Protein AF-0000000067996571 (afdb_homodimer)

Sequence (376 aa):
MAVDQPRIEAAVREILLAIGENPDRDGLLDTPARVARAYDEMFAGLHQSAGDILGTTFDIDHSELVLVKDIPFYSTCEHHLVPFYGHAHIGYIPGGEGRVTGLSKLARLVDVYAKRPQVQERLTTQVIEALEEHLQPTGAIVVIQAEHMCMSMRGVRKPGTKTVTSAVRGALRDPATRAEAMSLINASMAVDQPRIEAAVREILLAIGENPDRDGLLDTPARVARAYDEMFAGLHQSAGDILGTTFDIDHSELVLVKDIPFYSTCEHHLVPFYGHAHIGYIPGGEGRVTGLSKLARLVDVYAKRPQVQERLTTQVIEALEEHLQPTGAIVVIQAEHMCMSMRGVRKPGTKTVTSAVRGALRDPATRAEAMSLINAS

InterPro domains:
  IPR001474 GTP cyclohydrolase I [MF_00223] (4-186)
  IPR001474 GTP cyclohydrolase I [NF006826] (3-186)
  IPR001474 GTP cyclohydrolase I [PTHR11109] (4-186)
  IPR001474 GTP cyclohydrolase I [TIGR00063] (8-186)
  IPR018234 GTP cyclohydrolase I, conserved site [PS00859] (64-80)
  IPR018234 GTP cyclohydrolase I, conserved site [PS00860] (114-124)
  IPR020602 GTP cyclohydrolase I domain [PF01227] (8-185)
  IPR043133 GTP cyclohydrolase I, C-terminal/NADPH-dependent 7-cyano-7-deazaguanine reductase [G3DSA:3.30.1130.10] (56-188)
  IPR043134 GTP cyclohydrolase I, N-terminal domain [G3DSA:1.10.286.10] (2-55)

Foldseek 3Di:
DQQPLVVQLVVVCVVCVVVPHDCVDPVNVCVSNVVSVVLRQLQVLVVDDLCVQLVDWDQDPFQDKDKDWFLKDWAAALVPRFIKITIKMKIFGFDPSRTHDDPVSLSVLLSSLRSRNDDPQVSQVRSVVSCCVRRVTQKMKMKDKIDTVCCCVDDVNDPPDIDIYMDIDHPCVPPVNVVVSVVVRPDD/DQQPLVVQLVVVCVVCVVVPHDCVDDPNVCVSNVVSVVLRQLQVLVVDDLCVQLVDWDQDPFQDKDKDWFLKDWAAALVPRFIKITIKMKIFGFDPRRTHHDPVSLSVLLSSLRSRNDDPQVSQVRSVVSCCVRRVTQKMKMKDKIDTVCCCVDDVNDPPDIDIYMDIDHPCVPPVNVVVSVCVRPDD

Organism: NCBI:txid85336

Secondary structure (DSSP, 8-state):
----HHHHHHHHHHHHHHTT--TTSTTTTTHHHHHHHHHHHHTGGGG--THHHHT--EE----S-EEEEEEEEEEEETTT--EEEEEEEEEEE--TT-EE--HHHHHHHHHHHHSSEE-HHHHHHHHHHHHHHHH--SEEEEEEEEEEHHHHSSTT--TT--EEEEEEEEGGGSHHHHHHHHHHHH--/----HHHHHHHHHHHHHHTT--TTSTTTTTHHHHHHHHHHHHTGGGG--THHHHT--EE----S-EEEEEEEEEEEETTT--EEEEEEEEEEE--TT-EE--HHHHHHHHHHHHSSEE-HHHHHHHHHHHHHHHH--SEEEEEEEEEEHHHHSSTT--TT--EEEEEEEEGGGSHHHHHHHHHHHH--

Radius of gyration: 24.16 Å; Cα contacts (8 Å, |Δi|>4): 777; chains: 2; bounding box: 46×75×50 Å

Nearest PDB structures (foldseek):
  1wm9-assembly1_A  TM=9.657E-01  e=9.504E-25  Thermus thermophilus HB8
  4du6-assembly1_E-2  TM=9.144E-01  e=3.342E-17  Yersinia pestis CO92
  4du6-assembly1_A  TM=9.124E-01  e=2.464E-16  Yersinia pestis CO92
  1a8r-assembly1_A  TM=9.099E-01  e=2.781E-16  Escherichia coli
  1n3t-assembly1_L  TM=9.169E-01  e=1.710E-15  Escherichia coli

Structure (mmCIF, N/CA/C/O backbone):
data_AF-0000000067996571-model_v1
#
loop_
_entity.id
_entity.type
_entity.pdbx_description
1 polymer 'GTP cyclohydrolase 1'
#
loop_
_atom_site.group_PDB
_atom_site.id
_atom_site.type_symbol
_atom_site.label_atom_id
_atom_site.label_alt_id
_atom_site.label_comp_id
_atom_site.label_asym_id
_atom_site.label_entity_id
_atom_site.label_seq_id
_atom_site.pdbx_PDB_ins_code
_atom_site.Cartn_x
_atom_site.Cartn_y
_atom_site.Cartn_z
_atom_site.occupancy
_atom_site.B_iso_or_equiv
_atom_site.auth_seq_id
_atom_site.auth_comp_id
_atom_site.auth_asym_id
_atom_site.auth_atom_id
_atom_site.pdbx_PDB_model_num
ATOM 1 N N . MET A 1 1 ? 18.609 -17.828 -5.609 1 63.12 1 MET A N 1
ATOM 2 C CA . MET A 1 1 ? 19.625 -17.094 -4.863 1 63.12 1 MET A CA 1
ATOM 3 C C . MET A 1 1 ? 18.984 -16.203 -3.797 1 63.12 1 MET A C 1
ATOM 5 O O . MET A 1 1 ? 17.859 -15.711 -3.98 1 63.12 1 MET A O 1
ATOM 9 N N . ALA A 1 2 ? 19.562 -16.141 -2.602 1 80.12 2 ALA A N 1
ATOM 10 C CA . ALA A 1 2 ? 19.109 -15.406 -1.424 1 80.12 2 ALA A CA 1
ATOM 11 C C . ALA A 1 2 ? 19.172 -13.898 -1.655 1 80.12 2 ALA A C 1
ATOM 13 O O . ALA A 1 2 ? 20.047 -13.414 -2.381 1 80.12 2 ALA A O 1
ATOM 14 N N . VAL A 1 3 ? 18.25 -13.164 -1.297 1 93.31 3 VAL A N 1
ATOM 15 C CA . VAL A 1 3 ? 18.219 -11.711 -1.343 1 93.31 3 VAL A CA 1
ATOM 16 C C . VAL A 1 3 ? 19.5 -11.141 -0.741 1 93.31 3 VAL A C 1
ATOM 18 O O . VAL A 1 3 ? 19.969 -11.609 0.3 1 93.31 3 VAL A O 1
ATOM 21 N N . ASP A 1 4 ? 20.203 -10.367 -1.481 1 97.75 4 ASP A N 1
ATOM 22 C CA . ASP A 1 4 ? 21.391 -9.68 -0.995 1 97.75 4 ASP A CA 1
ATOM 23 C C . ASP A 1 4 ? 21.016 -8.531 -0.052 1 97.75 4 ASP A C 1
ATOM 25 O O . ASP A 1 4 ? 20.969 -7.375 -0.464 1 97.75 4 ASP A O 1
ATOM 29 N N . GLN A 1 5 ? 20.875 -8.805 1.196 1 97.56 5 GLN A N 1
ATOM 30 C CA . GLN A 1 5 ? 20.312 -7.859 2.158 1 97.56 5 GLN A CA 1
ATOM 31 C C . GLN A 1 5 ? 21.25 -6.676 2.371 1 97.56 5 GLN A C 1
ATOM 33 O O . GLN A 1 5 ? 20.812 -5.523 2.381 1 97.56 5 GLN A O 1
ATOM 38 N N . PRO A 1 6 ? 22.609 -6.895 2.512 1 98.31 6 PRO A N 1
ATOM 39 C CA . PRO A 1 6 ? 23.5 -5.742 2.656 1 98.31 6 PRO A CA 1
ATOM 40 C C . PRO A 1 6 ? 23.391 -4.766 1.487 1 98.31 6 PRO A C 1
ATOM 42 O O . PRO A 1 6 ? 23.469 -3.549 1.687 1 98.31 6 PRO A O 1
ATOM 45 N N . ARG A 1 7 ? 23.25 -5.328 0.349 1 98.44 7 ARG A N 1
ATOM 46 C CA . ARG A 1 7 ? 23.094 -4.508 -0.849 1 98.44 7 ARG A CA 1
ATOM 47 C C . ARG A 1 7 ? 21.828 -3.68 -0.792 1 98.44 7 ARG A C 1
ATOM 49 O O . ARG A 1 7 ? 21.812 -2.508 -1.171 1 98.44 7 ARG A O 1
ATOM 56 N N . ILE A 1 8 ? 20.719 -4.203 -0.341 1 98.69 8 ILE A N 1
ATOM 57 C CA . ILE A 1 8 ? 19.453 -3.49 -0.17 1 98.69 8 ILE A CA 1
ATOM 58 C C . ILE A 1 8 ? 19.609 -2.404 0.891 1 98.69 8 ILE A C 1
ATOM 60 O O . ILE A 1 8 ? 19.172 -1.271 0.7 1 98.69 8 ILE A O 1
ATOM 64 N N . GLU A 1 9 ? 20.266 -2.771 1.982 1 98.69 9 GLU A N 1
ATOM 65 C CA . GLU A 1 9 ? 20.469 -1.799 3.055 1 98.69 9 GLU A CA 1
ATOM 66 C C . GLU A 1 9 ? 21.188 -0.554 2.545 1 98.69 9 GLU A C 1
ATOM 68 O O . GLU A 1 9 ? 20.766 0.571 2.834 1 98.69 9 GLU A O 1
ATOM 73 N N . ALA A 1 10 ? 22.203 -0.788 1.815 1 98.75 10 ALA A N 1
ATOM 74 C CA . ALA A 1 10 ? 22.969 0.325 1.262 1 98.75 10 ALA A CA 1
ATOM 75 C C . ALA A 1 10 ? 22.109 1.168 0.321 1 98.75 10 ALA A C 1
ATOM 77 O O . ALA A 1 10 ? 22.172 2.398 0.353 1 98.75 10 ALA A O 1
ATOM 78 N N . ALA A 1 11 ? 21.391 0.507 -0.494 1 98.75 11 ALA A N 1
ATOM 79 C CA . ALA A 1 11 ? 20.531 1.204 -1.451 1 98.75 11 ALA A CA 1
ATOM 80 C C . ALA A 1 11 ? 19.469 2.023 -0.735 1 98.75 11 ALA A C 1
ATOM 82 O O . ALA A 1 11 ? 19.172 3.15 -1.136 1 98.75 11 ALA A O 1
ATOM 83 N N . VAL A 1 12 ? 18.891 1.483 0.31 1 98.75 12 VAL A N 1
ATOM 84 C CA . VAL A 1 12 ? 17.859 2.178 1.07 1 98.75 12 VAL A CA 1
ATOM 85 C C . VAL A 1 12 ? 18.438 3.426 1.726 1 98.75 12 VAL A C 1
ATOM 87 O O . VAL A 1 12 ? 17.812 4.484 1.738 1 98.75 12 VAL A O 1
ATOM 90 N N . ARG A 1 13 ? 19.625 3.297 2.248 1 98.69 13 ARG A N 1
ATOM 91 C CA . ARG A 1 13 ? 20.281 4.469 2.826 1 98.69 13 ARG A CA 1
ATOM 92 C C . ARG A 1 13 ? 20.438 5.57 1.785 1 98.69 13 ARG A C 1
ATOM 94 O O . ARG A 1 13 ? 20.203 6.746 2.074 1 98.69 13 ARG A O 1
ATOM 101 N N . GLU A 1 14 ? 20.828 5.191 0.614 1 98.62 14 GLU A N 1
ATOM 102 C CA . GLU A 1 14 ? 20.969 6.156 -0.473 1 98.62 14 GLU A CA 1
ATOM 103 C C . GLU A 1 14 ? 19.641 6.82 -0.799 1 98.62 14 GLU A C 1
ATOM 105 O O . GLU A 1 14 ? 19.594 8.023 -1.061 1 98.62 14 GLU A O 1
ATOM 110 N N . ILE A 1 15 ? 18.594 6.043 -0.785 1 98.62 15 ILE A N 1
ATOM 111 C CA . ILE A 1 15 ? 17.266 6.578 -1.078 1 98.62 15 ILE A CA 1
ATOM 112 C C . ILE A 1 15 ? 16.891 7.605 -0.018 1 98.62 15 ILE A C 1
ATOM 114 O O . ILE A 1 15 ? 16.391 8.688 -0.346 1 98.62 15 ILE A O 1
ATOM 118 N N . LEU A 1 16 ? 17.094 7.223 1.25 1 98.5 16 LEU A N 1
ATOM 119 C CA . LEU A 1 16 ? 16.766 8.141 2.334 1 98.5 16 LEU A CA 1
ATOM 120 C C . LEU A 1 16 ? 17.516 9.453 2.189 1 98.5 16 LEU A C 1
ATOM 122 O O . LEU A 1 16 ? 16.922 10.531 2.338 1 98.5 16 LEU A O 1
ATOM 126 N N . LEU A 1 17 ? 18.75 9.414 1.829 1 98.44 17 LEU A N 1
ATOM 127 C CA . LEU A 1 17 ? 19.547 10.617 1.589 1 98.44 17 LEU A CA 1
ATOM 128 C C . LEU A 1 17 ? 19 11.398 0.397 1 98.44 17 LEU A C 1
ATOM 130 O O . LEU A 1 17 ? 18.859 12.625 0.459 1 98.44 17 LEU A O 1
ATOM 134 N N . ALA A 1 18 ? 18.656 10.68 -0.573 1 98.38 18 ALA A N 1
ATOM 135 C CA . ALA A 1 18 ? 18.25 11.281 -1.841 1 98.38 18 ALA A CA 1
ATOM 136 C C . ALA A 1 18 ? 16.938 12.047 -1.693 1 98.38 18 ALA A C 1
ATOM 138 O O . ALA A 1 18 ? 16.719 13.047 -2.375 1 98.38 18 ALA A O 1
ATOM 139 N N . ILE A 1 19 ? 16.078 11.609 -0.804 1 97.69 19 ILE A N 1
ATOM 140 C CA . ILE A 1 19 ? 14.781 12.273 -0.649 1 97.69 19 ILE A CA 1
ATOM 141 C C . ILE A 1 19 ? 14.898 13.391 0.381 1 97.69 19 ILE A C 1
ATOM 143 O O . ILE A 1 19 ? 13.93 14.117 0.631 1 97.69 19 ILE A O 1
ATOM 147 N N . GLY A 1 20 ? 16.078 13.531 1.02 1 96.75 20 GLY A N 1
ATOM 148 C CA . GLY A 1 20 ? 16.328 14.648 1.927 1 96.75 20 GLY A CA 1
ATOM 149 C C . GLY A 1 20 ? 16.188 14.266 3.389 1 96.75 20 GLY A C 1
ATOM 150 O O . GLY A 1 20 ? 16.031 15.133 4.25 1 96.75 20 GLY A O 1
ATOM 151 N N . GLU A 1 21 ? 16.266 12.945 3.674 1 96.69 21 GLU A N 1
ATOM 152 C CA . GLU A 1 21 ? 16.188 12.484 5.059 1 96.69 21 GLU A CA 1
ATOM 153 C C . GLU A 1 21 ? 17.594 12.273 5.637 1 96.69 21 GLU A C 1
ATOM 155 O O . GLU A 1 21 ? 18.578 12.297 4.902 1 96.69 21 GLU A O 1
ATOM 160 N N . ASN A 1 22 ? 17.578 12.266 6.965 1 96.69 22 ASN A N 1
ATOM 161 C CA . ASN A 1 22 ? 18.781 11.859 7.699 1 96.69 22 ASN A CA 1
ATOM 162 C C . ASN A 1 22 ? 18.688 10.406 8.156 1 96.69 22 ASN A C 1
ATOM 164 O O . ASN A 1 22 ? 18.016 10.102 9.141 1 96.69 22 ASN A O 1
ATOM 168 N N . PRO A 1 23 ? 19.375 9.539 7.43 1 97.12 23 PRO A N 1
ATOM 169 C CA . PRO A 1 23 ? 19.266 8.117 7.762 1 97.12 23 PRO A CA 1
ATOM 170 C C . PRO A 1 23 ? 19.797 7.797 9.156 1 97.12 23 PRO A C 1
ATOM 172 O O . PRO A 1 23 ? 19.562 6.699 9.672 1 97.12 23 PRO A O 1
ATOM 175 N N . ASP A 1 24 ? 20.453 8.734 9.805 1 96.94 24 ASP A N 1
ATOM 176 C CA . ASP A 1 24 ? 21.078 8.461 11.094 1 96.94 24 ASP A CA 1
ATOM 177 C C . ASP A 1 24 ? 20.203 8.953 12.242 1 96.94 24 ASP A C 1
ATOM 179 O O . ASP A 1 24 ? 20.578 8.812 13.414 1 96.94 24 ASP A O 1
ATOM 183 N N . ARG A 1 25 ? 19.078 9.445 11.969 1 95.81 25 ARG A N 1
ATOM 184 C CA . ARG A 1 25 ? 18.203 9.859 13.055 1 95.81 25 ARG A CA 1
ATOM 185 C C . ARG A 1 25 ? 17.5 8.656 13.68 1 95.81 25 ARG A C 1
ATOM 187 O O . ARG A 1 25 ? 17.359 7.613 13.039 1 95.81 25 ARG A O 1
ATOM 194 N N . ASP A 1 26 ? 17.016 8.625 14.969 1 92.12 26 ASP A N 1
ATOM 195 C CA . ASP A 1 26 ? 16.438 7.535 15.766 1 92.12 26 ASP A CA 1
ATOM 196 C C . ASP A 1 26 ? 15.344 6.805 15 1 92.12 26 ASP A C 1
ATOM 198 O O . ASP A 1 26 ? 15.32 5.574 14.969 1 92.12 26 ASP A O 1
ATOM 202 N N . GLY A 1 27 ? 14.523 7.367 14.156 1 92.62 27 GLY A N 1
ATOM 203 C CA . GLY A 1 27 ? 13.398 6.773 13.445 1 92.62 27 GLY A CA 1
ATOM 204 C C . GLY A 1 27 ? 13.812 6.07 12.164 1 92.62 27 GLY A C 1
ATOM 205 O O . GLY A 1 27 ? 13.102 5.188 11.68 1 92.62 27 GLY A O 1
ATOM 206 N N . LEU A 1 28 ? 15.008 6.289 11.711 1 97.25 28 LEU A N 1
ATOM 207 C CA . LEU A 1 28 ? 15.391 5.77 10.398 1 97.25 28 LEU A CA 1
ATOM 208 C C . LEU A 1 28 ? 16.656 4.926 10.508 1 97.25 28 LEU A C 1
ATOM 210 O O . LEU A 1 28 ? 17.031 4.242 9.547 1 97.25 28 LEU A O 1
ATOM 214 N N . LEU A 1 29 ? 17.234 4.867 11.711 1 97.25 29 LEU A N 1
ATOM 215 C CA . LEU A 1 29 ? 18.516 4.207 11.898 1 97.25 29 LEU A CA 1
ATOM 216 C C . LEU A 1 29 ? 18.453 2.752 11.445 1 97.25 29 LEU A C 1
ATOM 218 O O . LEU A 1 29 ? 19.359 2.273 10.758 1 97.25 29 LEU A O 1
ATOM 222 N N . ASP A 1 30 ? 17.453 2.074 11.82 1 97.81 30 ASP A N 1
ATOM 223 C CA . ASP A 1 30 ? 17.328 0.648 11.539 1 97.81 30 ASP A CA 1
ATOM 224 C C . ASP A 1 30 ? 16.469 0.409 10.289 1 97.81 30 ASP A C 1
ATOM 226 O O . ASP A 1 30 ? 16.234 -0.737 9.906 1 97.81 30 ASP A O 1
ATOM 230 N N . THR A 1 31 ? 16.031 1.486 9.672 1 98.38 31 THR A N 1
ATOM 231 C CA . THR A 1 31 ? 15.117 1.374 8.547 1 98.38 31 THR A CA 1
ATOM 232 C C . THR A 1 31 ? 15.75 0.58 7.41 1 98.38 31 THR A C 1
ATOM 234 O O . THR A 1 31 ? 15.133 -0.326 6.852 1 98.38 31 THR A O 1
ATOM 237 N N . PRO A 1 32 ? 17.031 0.812 7.055 1 98.5 32 PRO A N 1
ATOM 238 C CA . PRO A 1 32 ? 17.625 0.035 5.957 1 98.5 32 PRO A CA 1
ATOM 239 C C . PRO A 1 32 ? 17.562 -1.47 6.211 1 98.5 32 PRO A C 1
ATOM 241 O O . PRO A 1 32 ? 17.172 -2.234 5.324 1 98.5 32 PRO A O 1
ATOM 244 N N . ALA A 1 33 ? 17.844 -1.879 7.402 1 98.31 33 ALA A N 1
ATOM 245 C CA . ALA A 1 33 ? 17.812 -3.301 7.738 1 98.31 33 ALA A CA 1
ATOM 246 C C . ALA A 1 33 ? 16.391 -3.848 7.73 1 98.31 33 ALA A C 1
ATOM 248 O O . ALA A 1 33 ? 16.156 -4.965 7.262 1 98.31 33 ALA A O 1
ATOM 249 N N . ARG A 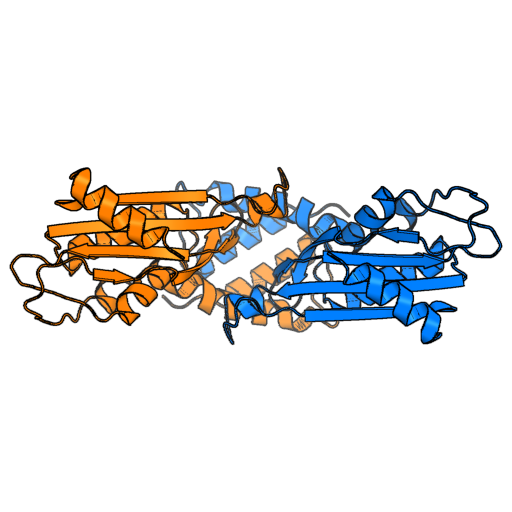1 34 ? 15.477 -3.111 8.266 1 98.06 34 ARG A N 1
ATOM 250 C CA . ARG A 1 34 ? 14.086 -3.535 8.305 1 98.06 34 ARG A CA 1
ATOM 251 C C . ARG A 1 34 ? 13.516 -3.676 6.895 1 98.06 34 ARG A C 1
ATOM 253 O O . ARG A 1 34 ? 12.781 -4.621 6.605 1 98.06 34 ARG A O 1
ATOM 260 N N . VAL A 1 35 ? 13.891 -2.727 5.996 1 98.31 35 VAL A N 1
ATOM 261 C CA . VAL A 1 35 ? 13.438 -2.791 4.609 1 98.31 35 VAL A CA 1
ATOM 262 C C . VAL A 1 35 ? 14.047 -4.012 3.924 1 98.31 35 VAL A C 1
ATOM 264 O O . VAL A 1 35 ? 13.367 -4.723 3.188 1 98.31 35 VAL A O 1
ATOM 267 N N . ALA A 1 36 ? 15.289 -4.258 4.191 1 98.25 36 ALA A N 1
ATOM 268 C CA . ALA A 1 36 ? 15.945 -5.418 3.592 1 98.25 36 ALA A CA 1
ATOM 269 C C . ALA A 1 36 ? 15.234 -6.711 3.988 1 98.25 36 ALA A C 1
ATOM 271 O O . ALA A 1 36 ? 14.977 -7.566 3.141 1 98.25 36 ALA A O 1
ATOM 272 N N . ARG A 1 37 ? 14.906 -6.828 5.238 1 97.19 37 ARG A N 1
ATOM 273 C CA . ARG A 1 37 ? 14.195 -8.008 5.711 1 97.19 37 ARG A CA 1
ATOM 274 C C . ARG A 1 37 ? 12.797 -8.094 5.102 1 97.19 37 ARG A C 1
ATOM 276 O O . ARG A 1 37 ? 12.344 -9.172 4.723 1 97.19 37 ARG A O 1
ATOM 283 N N . ALA A 1 38 ? 12.172 -6.965 5.059 1 97.38 38 ALA A N 1
ATOM 284 C CA . ALA A 1 38 ? 10.836 -6.918 4.465 1 97.38 38 ALA A CA 1
ATOM 285 C C . ALA A 1 38 ? 10.875 -7.367 3.006 1 97.38 38 ALA A C 1
ATOM 287 O O . ALA A 1 38 ? 9.992 -8.109 2.555 1 97.38 38 ALA A O 1
ATOM 288 N N . TYR A 1 39 ? 11.875 -6.918 2.277 1 97.75 39 TYR A N 1
ATOM 289 C CA . TYR A 1 39 ? 11.984 -7.254 0.863 1 97.75 39 TYR A CA 1
ATOM 290 C C . TYR A 1 39 ? 12.25 -8.742 0.675 1 97.75 39 TYR A C 1
ATOM 292 O O . TYR A 1 39 ? 11.797 -9.344 -0.298 1 97.75 39 TYR A O 1
ATOM 300 N N . ASP A 1 40 ? 12.953 -9.328 1.61 1 96.69 40 ASP A N 1
ATOM 301 C CA . ASP A 1 40 ? 13.164 -10.773 1.579 1 96.69 40 ASP A CA 1
ATOM 302 C C . ASP A 1 40 ? 11.844 -11.531 1.604 1 96.69 40 ASP A C 1
ATOM 304 O O . ASP A 1 40 ? 11.672 -12.523 0.893 1 96.69 40 ASP A O 1
ATOM 308 N N . GLU A 1 41 ? 10.961 -11.031 2.338 1 95.69 41 GLU A N 1
ATOM 309 C CA . GLU A 1 41 ? 9.641 -11.648 2.459 1 95.69 41 GLU A CA 1
ATOM 310 C C . GLU A 1 41 ? 8.758 -11.281 1.273 1 95.69 41 GLU A C 1
ATOM 312 O O . GLU A 1 41 ? 8.133 -12.148 0.664 1 95.69 41 GLU A O 1
ATOM 317 N N . MET A 1 42 ? 8.742 -10 0.914 1 96.62 42 MET A N 1
ATOM 318 C CA . MET A 1 42 ? 7.812 -9.453 -0.073 1 96.62 42 MET A CA 1
ATOM 319 C C . MET A 1 42 ? 8.141 -9.969 -1.471 1 96.62 42 MET A C 1
ATOM 321 O O . MET A 1 42 ? 7.258 -10.055 -2.326 1 96.62 42 MET A O 1
ATOM 325 N N . PHE A 1 43 ? 9.414 -10.32 -1.708 1 97.81 43 PHE A N 1
ATOM 326 C CA . PHE A 1 43 ? 9.82 -10.766 -3.037 1 97.81 43 PHE A CA 1
ATOM 327 C C . PHE A 1 43 ? 10.281 -12.219 -3.006 1 97.81 43 PHE A C 1
ATOM 329 O O . PHE A 1 43 ? 11.039 -12.648 -3.877 1 97.81 43 PHE A O 1
ATOM 336 N N . ALA A 1 44 ? 9.789 -12.977 -2.045 1 96.31 44 ALA A N 1
ATOM 337 C CA . ALA A 1 44 ? 10.203 -14.367 -1.857 1 96.31 44 ALA A CA 1
ATOM 338 C C . ALA A 1 44 ? 9.789 -15.227 -3.051 1 96.31 44 ALA A C 1
ATOM 340 O O . ALA A 1 44 ? 10.438 -16.234 -3.346 1 96.31 44 ALA A O 1
ATOM 341 N N . GLY A 1 45 ? 8.75 -14.812 -3.76 1 96.69 45 GLY A N 1
ATOM 342 C CA . GLY A 1 45 ? 8.25 -15.57 -4.891 1 96.69 45 GLY A CA 1
ATOM 343 C C . GLY A 1 45 ? 9.234 -15.656 -6.043 1 96.69 45 GLY A C 1
ATOM 344 O O . GLY A 1 45 ? 9.133 -16.547 -6.891 1 96.69 45 GLY A O 1
ATOM 345 N N . LEU A 1 46 ? 10.164 -14.688 -6.086 1 96.44 46 LEU A N 1
ATOM 346 C CA . LEU A 1 46 ? 11.18 -14.68 -7.129 1 96.44 46 LEU A CA 1
ATOM 347 C C . LEU A 1 46 ? 12.039 -15.945 -7.059 1 96.44 46 LEU A C 1
ATOM 349 O O . LEU A 1 46 ? 12.648 -16.344 -8.055 1 96.44 46 LEU A O 1
ATOM 353 N N . HIS A 1 47 ? 11.992 -16.594 -5.953 1 94.62 47 HIS A N 1
ATOM 354 C CA . HIS A 1 47 ? 12.875 -17.734 -5.73 1 94.62 47 HIS A CA 1
ATOM 355 C C . HIS A 1 47 ? 12.078 -19.016 -5.551 1 94.62 47 HIS A C 1
ATOM 357 O O . HIS A 1 47 ? 12.578 -20 -4.992 1 94.62 47 HIS A O 1
ATOM 363 N N . GLN A 1 48 ? 10.836 -19.016 -5.926 1 94.75 48 GLN A N 1
ATOM 364 C CA . GLN A 1 48 ? 9.953 -20.156 -5.832 1 94.75 48 GLN A CA 1
ATOM 365 C C . GLN A 1 48 ? 9.336 -20.5 -7.188 1 94.75 48 GLN A C 1
ATOM 367 O O . GLN A 1 48 ? 9.352 -19.672 -8.102 1 94.75 48 GLN A O 1
ATOM 372 N N . SER A 1 49 ? 8.914 -21.75 -7.312 1 94.19 49 SER A N 1
ATOM 373 C CA . SER A 1 49 ? 8.211 -22.203 -8.516 1 94.19 49 SER A CA 1
ATOM 374 C C . SER A 1 49 ? 6.867 -22.828 -8.164 1 94.19 49 SER A C 1
ATOM 376 O O . SER A 1 49 ? 6.652 -23.25 -7.031 1 94.19 49 SER A O 1
ATOM 378 N N . ALA A 1 50 ? 5.988 -22.75 -9.148 1 93.19 50 ALA A N 1
ATOM 379 C CA . ALA A 1 50 ? 4.684 -23.375 -8.961 1 93.19 50 ALA A CA 1
ATOM 380 C C . ALA A 1 50 ? 4.828 -24.875 -8.672 1 93.19 50 ALA A C 1
ATOM 382 O O . ALA A 1 50 ? 4.023 -25.438 -7.93 1 93.19 50 ALA A O 1
ATOM 383 N N . GLY A 1 51 ? 5.82 -25.484 -9.281 1 91.31 51 GLY A N 1
ATOM 384 C CA . GLY A 1 51 ? 6.066 -26.891 -9.062 1 91.31 51 GLY A CA 1
ATOM 385 C C . GLY A 1 51 ? 6.336 -27.234 -7.613 1 91.31 51 GLY A C 1
ATOM 386 O O . GLY A 1 51 ? 5.98 -28.328 -7.148 1 91.31 51 GLY A O 1
ATOM 387 N N . ASP A 1 52 ? 6.949 -26.297 -6.844 1 87.12 52 ASP A N 1
ATOM 388 C CA . ASP A 1 52 ? 7.207 -26.469 -5.414 1 87.12 52 ASP A CA 1
ATOM 389 C C . ASP A 1 52 ? 5.902 -26.562 -4.629 1 87.12 52 ASP A C 1
ATOM 391 O O . ASP A 1 52 ? 5.859 -27.172 -3.555 1 87.12 52 ASP A O 1
ATOM 395 N N . ILE A 1 53 ? 4.816 -26.125 -5.195 1 88.31 53 ILE A N 1
ATOM 396 C CA . ILE A 1 53 ? 3.562 -25.969 -4.465 1 88.31 53 ILE A CA 1
ATOM 397 C C . ILE A 1 53 ? 2.555 -27.016 -4.938 1 88.31 53 ILE A C 1
ATOM 399 O O . ILE A 1 53 ? 1.938 -27.703 -4.125 1 88.31 53 ILE A O 1
ATOM 403 N N . LEU A 1 54 ? 2.426 -27.234 -6.234 1 88.31 54 LEU A N 1
ATOM 404 C CA . LEU A 1 54 ? 1.359 -28.047 -6.809 1 88.31 54 LEU A CA 1
ATOM 405 C C . LEU A 1 54 ? 1.862 -29.438 -7.148 1 88.31 54 LEU A C 1
ATOM 407 O O . LEU A 1 54 ? 1.168 -30.203 -7.816 1 88.31 54 LEU A O 1
ATOM 411 N N . GLY A 1 55 ? 2.959 -29.75 -6.645 1 79.56 55 GLY A N 1
ATOM 412 C CA . GLY A 1 55 ? 3.514 -31.047 -6.98 1 79.56 55 GLY A CA 1
ATOM 413 C C . GLY A 1 55 ? 2.771 -32.188 -6.328 1 79.56 55 GLY A C 1
ATOM 414 O O . GLY A 1 55 ? 2.822 -33.344 -6.812 1 79.56 55 GLY A O 1
ATOM 415 N N . THR A 1 56 ? 2.111 -31.984 -5.258 1 77.38 56 THR A N 1
ATOM 416 C CA . THR A 1 56 ? 1.37 -33.062 -4.613 1 77.38 56 THR A CA 1
ATOM 417 C C . THR A 1 56 ? -0.129 -32.906 -4.844 1 77.38 56 THR A C 1
ATOM 419 O O . THR A 1 56 ? -0.713 -31.875 -4.492 1 77.38 56 THR A O 1
ATOM 422 N N . THR A 1 57 ? -0.637 -33.875 -5.512 1 81.75 57 THR A N 1
ATOM 423 C CA . THR A 1 57 ? -2.068 -33.844 -5.789 1 81.75 57 THR A CA 1
ATOM 424 C C . THR A 1 57 ? -2.742 -35.094 -5.195 1 81.75 57 THR A C 1
ATOM 426 O O . THR A 1 57 ? -2.066 -36.031 -4.773 1 81.75 57 THR A O 1
ATOM 429 N N . PHE A 1 58 ? -3.986 -34.844 -4.965 1 80.19 58 PHE A N 1
ATOM 430 C CA . PHE A 1 58 ? -4.824 -35.938 -4.5 1 80.19 58 PHE A CA 1
ATOM 431 C C . PHE A 1 58 ? -5.73 -36.438 -5.621 1 80.19 58 PHE A C 1
ATOM 433 O O . PHE A 1 58 ? -6.242 -35.656 -6.414 1 80.19 58 PHE A O 1
ATOM 440 N N . ASP A 1 59 ? -5.719 -37.781 -5.66 1 75.75 59 ASP A N 1
ATOM 441 C CA . ASP A 1 59 ? -6.641 -38.375 -6.613 1 75.75 59 ASP A CA 1
ATOM 442 C C . ASP A 1 59 ? -8.031 -38.531 -6.004 1 75.75 59 ASP A C 1
ATOM 444 O O . ASP A 1 59 ? -8.25 -39.406 -5.156 1 75.75 59 ASP A O 1
ATOM 448 N N . ILE A 1 60 ? -8.781 -37.5 -6.316 1 76.06 60 ILE A N 1
ATOM 449 C CA . ILE A 1 60 ? -10.172 -37.562 -5.871 1 76.06 60 ILE A CA 1
ATOM 450 C C . ILE A 1 60 ? -11.102 -37.656 -7.082 1 76.06 60 ILE A C 1
ATOM 452 O O . ILE A 1 60 ? -10.922 -36.906 -8.055 1 76.06 60 ILE A O 1
ATOM 456 N N . ASP A 1 61 ? -11.898 -38.812 -7.082 1 78.31 61 ASP A N 1
ATOM 457 C CA . ASP A 1 61 ? -12.875 -38.875 -8.164 1 78.31 61 ASP A CA 1
ATOM 458 C C . ASP A 1 61 ? -13.867 -37.719 -8.109 1 78.31 61 ASP A C 1
ATOM 460 O O . ASP A 1 61 ? -14.953 -37.875 -7.559 1 78.31 61 ASP A O 1
ATOM 464 N N . HIS A 1 62 ? -13.383 -36.531 -8.492 1 76 62 HIS A N 1
ATOM 465 C CA . HIS A 1 62 ? -14.188 -35.312 -8.562 1 76 62 HIS A CA 1
ATOM 466 C C . HIS A 1 62 ? -14.133 -34.688 -9.953 1 76 62 HIS A C 1
ATOM 468 O O . HIS A 1 62 ? -13.047 -34.406 -10.477 1 76 62 HIS A O 1
ATOM 474 N N . SER A 1 63 ? -15.312 -34.656 -10.508 1 83.06 63 SER A N 1
ATOM 475 C CA . SER A 1 63 ? -15.344 -34.156 -11.883 1 83.06 63 SER A CA 1
ATOM 476 C C . SER A 1 63 ? -16.109 -32.844 -11.992 1 83.06 63 SER A C 1
ATOM 478 O O . SER A 1 63 ? -16.453 -32.406 -13.094 1 83.06 63 SER A O 1
ATOM 480 N N . GLU A 1 64 ? -16.266 -32.25 -10.742 1 88.12 64 GLU A N 1
ATOM 481 C CA . GLU A 1 64 ? -17.031 -31 -10.719 1 88.12 64 GLU A CA 1
ATOM 482 C C . GLU A 1 64 ? -16.125 -29.812 -10.398 1 88.12 64 GLU A C 1
ATOM 484 O O . GLU A 1 64 ? -14.969 -30 -10.031 1 88.12 64 GLU A O 1
ATOM 489 N N . LEU A 1 65 ? -16.734 -28.609 -10.57 1 92.69 65 LEU A N 1
ATOM 490 C CA . LEU A 1 65 ? -16.016 -27.359 -10.375 1 92.69 65 LEU A CA 1
ATOM 491 C C . LEU A 1 65 ? -15.555 -27.219 -8.93 1 92.69 65 LEU A C 1
ATOM 493 O O . LEU A 1 65 ? -16.344 -27.391 -8 1 92.69 65 LEU A O 1
ATOM 497 N N . VAL A 1 66 ? -14.273 -27.031 -8.719 1 93.44 66 VAL A N 1
ATOM 498 C CA . VAL A 1 66 ? -13.688 -26.609 -7.449 1 93.44 66 VAL A CA 1
ATOM 499 C C . VAL A 1 66 ? -13.367 -25.109 -7.504 1 93.44 66 VAL A C 1
ATOM 501 O O . VAL A 1 66 ? -12.703 -24.656 -8.43 1 93.44 66 VAL A O 1
ATOM 504 N N . LEU A 1 67 ? -13.914 -24.312 -6.477 1 95.12 67 LEU A N 1
ATOM 505 C CA . LEU A 1 67 ? -13.727 -22.859 -6.484 1 95.12 67 LEU A CA 1
ATOM 506 C C . LEU A 1 67 ? -13.219 -22.375 -5.133 1 95.12 67 LEU A C 1
ATOM 508 O O . LEU A 1 67 ? -13.828 -22.656 -4.098 1 95.12 67 LEU A O 1
ATOM 512 N N . VAL A 1 68 ? -12.109 -21.797 -5.137 1 96.12 68 VAL A N 1
ATOM 513 C CA . VAL A 1 68 ? -11.617 -21.062 -3.979 1 96.12 68 VAL A CA 1
ATOM 514 C C . VAL A 1 68 ? -11.641 -19.562 -4.27 1 96.12 68 VAL A C 1
ATOM 516 O O . VAL A 1 68 ? -10.922 -19.078 -5.156 1 96.12 68 VAL A O 1
ATOM 519 N N . LYS A 1 69 ? -12.5 -18.797 -3.553 1 96.44 69 LYS A N 1
ATOM 520 C CA . LYS A 1 69 ? -12.648 -17.375 -3.859 1 96.44 69 LYS A CA 1
ATOM 521 C C . LYS A 1 69 ? -12.172 -16.516 -2.699 1 96.44 69 LYS A C 1
ATOM 523 O O . LYS A 1 69 ? -11.938 -17.016 -1.598 1 96.44 69 LYS A O 1
ATOM 528 N N . ASP A 1 70 ? -11.93 -15.297 -2.926 1 96.81 70 ASP A N 1
ATOM 529 C CA . ASP A 1 70 ? -11.547 -14.258 -1.972 1 96.81 70 ASP A CA 1
ATOM 530 C C . ASP A 1 70 ? -10.203 -14.578 -1.324 1 96.81 70 ASP A C 1
ATOM 532 O O . ASP A 1 70 ? -10.039 -14.414 -0.113 1 96.81 70 ASP A O 1
ATOM 536 N N . ILE A 1 71 ? -9.289 -15.117 -2.086 1 96.81 71 ILE A N 1
ATOM 537 C CA . ILE A 1 71 ? -7.922 -15.305 -1.617 1 96.81 71 ILE A CA 1
ATOM 538 C C . ILE A 1 71 ? -7.211 -13.961 -1.545 1 96.81 71 ILE A C 1
ATOM 540 O O . ILE A 1 71 ? -6.895 -13.359 -2.576 1 96.81 71 ILE A O 1
ATOM 544 N N . PRO A 1 72 ? -7.004 -13.484 -0.347 1 96.75 72 PRO A N 1
ATOM 545 C CA . PRO A 1 72 ? -6.281 -12.211 -0.282 1 96.75 72 PRO A CA 1
ATOM 546 C C . PRO A 1 72 ? -4.844 -12.328 -0.791 1 96.75 72 PRO A C 1
ATOM 548 O O . PRO A 1 72 ? -4.188 -13.352 -0.58 1 96.75 72 PRO A O 1
ATOM 551 N N . PHE A 1 73 ? -4.387 -11.32 -1.48 1 97.62 73 PHE A N 1
ATOM 552 C CA . PHE A 1 73 ? -2.992 -11.305 -1.9 1 97.62 73 PHE A CA 1
ATOM 553 C C . PHE A 1 73 ? -2.43 -9.891 -1.854 1 97.62 73 PHE A C 1
ATOM 555 O O . PHE A 1 73 ? -3.186 -8.914 -1.847 1 97.62 73 PHE A O 1
ATOM 562 N N . TYR A 1 74 ? -1.15 -9.805 -1.76 1 98 74 TYR A N 1
ATOM 563 C CA . TYR A 1 74 ? -0.377 -8.57 -1.81 1 98 74 TYR A CA 1
ATOM 564 C C . TYR A 1 74 ? 0.793 -8.695 -2.777 1 98 74 TYR A C 1
ATOM 566 O O . TYR A 1 74 ? 1.5 -9.703 -2.777 1 98 74 TYR A O 1
ATOM 574 N N . SER A 1 75 ? 0.918 -7.738 -3.611 1 98.38 75 SER A N 1
ATOM 575 C CA . SER A 1 75 ? 2.002 -7.723 -4.59 1 98.38 75 SER A CA 1
ATOM 576 C C . SER A 1 75 ? 2.613 -6.332 -4.711 1 98.38 75 SER A C 1
ATOM 578 O O . SER A 1 75 ? 2.34 -5.453 -3.893 1 98.38 75 SER A O 1
ATOM 580 N N . THR A 1 76 ? 3.645 -6.191 -5.559 1 98.12 76 THR A N 1
ATOM 581 C CA . THR A 1 76 ? 4.336 -4.934 -5.812 1 98.12 76 THR A CA 1
ATOM 582 C C . THR A 1 76 ? 4.371 -4.629 -7.309 1 98.12 76 THR A C 1
ATOM 584 O O . THR A 1 76 ? 4.871 -5.43 -8.102 1 98.12 76 THR A O 1
ATOM 587 N N . CYS A 1 77 ? 3.768 -3.527 -7.641 1 97.38 77 CYS A N 1
ATOM 588 C CA . CYS A 1 77 ? 3.768 -3.15 -9.055 1 97.38 77 CYS A CA 1
ATOM 589 C C . CYS A 1 77 ? 5.188 -2.967 -9.57 1 97.38 77 CYS A C 1
ATOM 591 O O . CYS A 1 77 ? 5.969 -2.205 -8.992 1 97.38 77 CYS A O 1
ATOM 593 N N . GLU A 1 78 ? 5.504 -3.566 -10.641 1 97.38 78 GLU A N 1
ATOM 594 C CA . GLU A 1 78 ? 6.883 -3.508 -11.117 1 97.38 78 GLU A CA 1
ATOM 595 C C . GLU A 1 78 ? 7.219 -2.127 -11.672 1 97.38 78 GLU A C 1
ATOM 597 O O . GLU A 1 78 ? 8.391 -1.764 -11.781 1 97.38 78 GLU A O 1
ATOM 602 N N . HIS A 1 79 ? 6.195 -1.346 -12 1 95.94 79 HIS A N 1
ATOM 603 C CA . HIS A 1 79 ? 6.43 -0.042 -12.617 1 95.94 79 HIS A CA 1
ATOM 604 C C . HIS A 1 79 ? 6.902 0.975 -11.578 1 95.94 79 HIS A C 1
ATOM 606 O O . HIS A 1 79 ? 7.762 1.808 -11.875 1 95.94 79 HIS A O 1
ATOM 612 N N . HIS A 1 80 ? 6.352 0.923 -10.359 1 96.94 80 HIS A N 1
ATOM 613 C CA . HIS A 1 80 ? 6.641 1.972 -9.383 1 96.94 80 HIS A CA 1
ATOM 614 C C . HIS A 1 80 ? 7.168 1.385 -8.086 1 96.94 80 HIS A C 1
ATOM 616 O O . HIS A 1 80 ? 7.562 2.125 -7.176 1 96.94 80 HIS A O 1
ATOM 622 N N . LEU A 1 81 ? 7.152 0.025 -7.934 1 97.69 81 LEU A N 1
ATOM 623 C CA . LEU A 1 81 ? 7.512 -0.687 -6.711 1 97.69 81 LEU A CA 1
ATOM 624 C C . LEU A 1 81 ? 6.637 -0.235 -5.547 1 97.69 81 LEU A C 1
ATOM 626 O O . LEU A 1 81 ? 7.129 -0.053 -4.43 1 97.69 81 LEU A O 1
ATOM 630 N N . VAL A 1 82 ? 5.336 0.021 -5.848 1 97.62 82 VAL A N 1
ATOM 631 C CA . VAL A 1 82 ? 4.293 0.327 -4.875 1 97.62 82 VAL A CA 1
ATOM 632 C C . VAL A 1 82 ? 3.307 -0.835 -4.793 1 97.62 82 VAL A C 1
ATOM 634 O O . VAL A 1 82 ? 2.977 -1.451 -5.809 1 97.62 82 VAL A O 1
ATOM 637 N N . PRO A 1 83 ? 2.838 -1.133 -3.592 1 97.81 83 PRO A N 1
ATOM 638 C CA . PRO A 1 83 ? 1.989 -2.314 -3.428 1 97.81 83 PRO A CA 1
ATOM 639 C C . PRO A 1 83 ? 0.681 -2.217 -4.207 1 97.81 83 PRO A C 1
ATOM 641 O O . PRO A 1 83 ? 0.178 -1.114 -4.438 1 97.81 83 PRO A O 1
ATOM 644 N N . PHE A 1 84 ? 0.165 -3.275 -4.676 1 97.94 84 PHE A N 1
ATOM 645 C CA . PHE A 1 84 ? -1.237 -3.49 -5.012 1 97.94 84 PHE A CA 1
ATOM 646 C C . PHE A 1 84 ? -1.765 -4.758 -4.352 1 97.94 84 PHE A C 1
ATOM 648 O O . PHE A 1 84 ? -0.99 -5.648 -4.004 1 97.94 84 PHE A O 1
ATOM 655 N N . TYR A 1 85 ? -2.982 -4.766 -4.086 1 97.62 85 TYR A N 1
ATOM 656 C CA . TYR A 1 85 ? -3.549 -5.828 -3.258 1 97.62 85 TYR A CA 1
ATOM 657 C C . TYR A 1 85 ? -5.027 -6.031 -3.572 1 97.62 85 TYR A C 1
ATOM 659 O O . TYR A 1 85 ? -5.676 -5.148 -4.141 1 97.62 85 TYR A O 1
ATOM 667 N N . GLY A 1 86 ? -5.555 -7.211 -3.219 1 97.06 86 GLY A N 1
ATOM 668 C CA . GLY A 1 86 ? -6.953 -7.547 -3.426 1 97.06 86 GLY A CA 1
ATOM 669 C C . GLY A 1 86 ? -7.254 -9.016 -3.215 1 97.06 86 GLY A C 1
ATOM 670 O O . GLY A 1 86 ? -6.863 -9.594 -2.197 1 97.06 86 GLY A O 1
ATOM 671 N N . HIS A 1 87 ? -8.008 -9.516 -4.121 1 98 87 HIS A N 1
ATOM 672 C CA . HIS A 1 87 ? -8.438 -10.906 -3.977 1 98 87 HIS A CA 1
ATOM 673 C C . HIS A 1 87 ? -8.32 -11.656 -5.297 1 98 87 HIS A C 1
ATOM 675 O O . HIS A 1 87 ? -8.633 -11.117 -6.359 1 98 87 HIS A O 1
ATOM 681 N N . ALA A 1 88 ? -7.867 -12.844 -5.16 1 98.44 88 ALA A N 1
ATOM 682 C CA . ALA A 1 88 ? -7.863 -13.789 -6.277 1 98.44 88 ALA A CA 1
ATOM 683 C C . ALA A 1 88 ? -8.945 -14.852 -6.105 1 98.44 88 ALA A C 1
ATOM 685 O O . ALA A 1 88 ? -9.25 -15.258 -4.984 1 98.44 88 ALA A O 1
ATOM 686 N N . HIS A 1 89 ? -9.57 -15.211 -7.188 1 98.19 89 HIS A N 1
ATOM 687 C CA . HIS A 1 89 ? -10.523 -16.312 -7.277 1 98.19 89 HIS A CA 1
ATOM 688 C C . HIS A 1 89 ? -10.055 -17.359 -8.281 1 98.19 89 HIS A C 1
ATOM 690 O O . HIS A 1 89 ? -9.742 -17.031 -9.43 1 98.19 89 HIS A O 1
ATOM 696 N N . ILE A 1 90 ? -9.977 -18.609 -7.836 1 97.94 90 ILE A N 1
ATOM 697 C CA . ILE A 1 90 ? -9.469 -19.703 -8.672 1 97.94 90 ILE A CA 1
ATOM 698 C C . ILE A 1 90 ? -10.5 -20.812 -8.734 1 97.94 90 ILE A C 1
ATOM 700 O O . ILE A 1 90 ? -10.93 -21.344 -7.703 1 97.94 90 ILE A O 1
ATOM 704 N N . GLY A 1 91 ? -10.93 -21.125 -9.945 1 96.56 91 GLY A N 1
ATOM 705 C CA . GLY A 1 91 ? -11.773 -22.281 -10.195 1 96.56 91 GLY A CA 1
ATOM 706 C C . GLY A 1 91 ? -11.188 -23.234 -11.211 1 96.56 91 GLY A C 1
ATOM 707 O O . GLY A 1 91 ? -10.508 -22.812 -12.156 1 96.56 91 GLY A O 1
ATOM 708 N N . TYR A 1 92 ? -11.414 -24.547 -11 1 95.62 92 TYR A N 1
ATOM 709 C CA . TYR A 1 92 ? -11 -25.5 -12.016 1 95.62 92 TYR A CA 1
ATOM 710 C C . TYR A 1 92 ? -11.844 -26.766 -11.93 1 95.62 92 TYR A C 1
ATOM 712 O O . TYR A 1 92 ? -12.461 -27.047 -10.898 1 95.62 92 TYR A O 1
ATOM 720 N N . ILE A 1 93 ? -11.992 -27.422 -13.039 1 94.94 93 ILE A N 1
ATOM 721 C CA . ILE A 1 93 ? -12.609 -28.734 -13.164 1 94.94 93 ILE A CA 1
ATOM 722 C C . I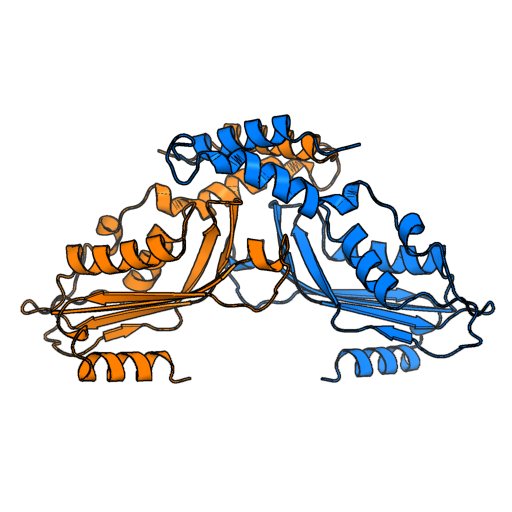LE A 1 93 ? -11.531 -29.797 -13.375 1 94.94 93 ILE A C 1
ATOM 724 O O . ILE A 1 93 ? -10.828 -29.781 -14.383 1 94.94 93 ILE A O 1
ATOM 728 N N . PRO A 1 94 ? -11.453 -30.703 -12.367 1 93.81 94 PRO A N 1
ATOM 729 C CA . PRO A 1 94 ? -10.398 -31.703 -12.492 1 93.81 94 PRO A CA 1
ATOM 730 C C . PRO A 1 94 ? -10.484 -32.469 -13.805 1 93.81 94 PRO A C 1
ATOM 732 O O . PRO A 1 94 ? -11.578 -32.688 -14.328 1 93.81 94 PRO A O 1
ATOM 735 N N . GLY A 1 95 ? -9.344 -32.844 -14.336 1 90.25 95 GLY A N 1
ATOM 736 C CA . GLY A 1 95 ? -9.273 -33.625 -15.555 1 90.25 95 GLY A CA 1
ATOM 737 C C . GLY A 1 95 ? -9.609 -35.094 -15.352 1 90.25 95 GLY A C 1
ATOM 738 O O . GLY A 1 95 ? -10.164 -35.469 -14.312 1 90.25 95 GLY A O 1
ATOM 739 N N . GLY A 1 96 ? -9.406 -35.906 -16.484 1 84.69 96 GLY A N 1
ATOM 740 C CA . GLY A 1 96 ? -9.742 -37.312 -16.484 1 84.69 96 GLY A CA 1
ATOM 741 C C . GLY A 1 96 ? -9.055 -38.094 -15.375 1 84.69 96 GLY A C 1
ATOM 742 O O . GLY A 1 96 ? -9.602 -39.062 -14.867 1 84.69 96 GLY A O 1
ATOM 743 N N . GLU A 1 97 ? -7.883 -37.625 -14.906 1 82.75 97 GLU A N 1
ATOM 744 C CA . GLU A 1 97 ? -7.121 -38.312 -13.859 1 82.75 97 GLU A CA 1
ATOM 745 C C . GLU A 1 97 ? -7.605 -37.906 -12.477 1 82.75 97 GLU A C 1
ATOM 747 O O . GLU A 1 97 ? -7.184 -38.469 -11.469 1 82.75 97 GLU A O 1
ATOM 752 N N . GLY A 1 98 ? -8.484 -36.938 -12.469 1 80.81 98 GLY A N 1
ATOM 753 C CA . GLY A 1 98 ? -9.102 -36.531 -11.219 1 80.81 98 GLY A CA 1
ATOM 754 C C . GLY A 1 98 ? -8.125 -35.906 -10.25 1 80.81 98 GLY A C 1
ATOM 755 O O . GLY A 1 98 ? -8.234 -36.094 -9.039 1 80.81 98 GLY A O 1
ATOM 756 N N . ARG A 1 99 ? -7.09 -35.188 -10.656 1 82.56 99 ARG A N 1
ATOM 757 C CA . ARG A 1 99 ? -6.086 -34.562 -9.812 1 82.56 99 ARG A CA 1
ATOM 758 C C . ARG A 1 99 ? -6.656 -33.312 -9.133 1 82.56 99 ARG A C 1
ATOM 760 O O . ARG A 1 99 ? -7.125 -32.406 -9.797 1 82.56 99 ARG A O 1
ATOM 767 N N . VAL A 1 100 ? -6.723 -33.344 -7.84 1 88.44 100 VAL A N 1
ATOM 768 C CA . VAL A 1 100 ? -7.164 -32.188 -7.039 1 88.44 100 VAL A CA 1
ATOM 769 C C . VAL A 1 100 ? -6.055 -31.781 -6.078 1 88.44 100 VAL A C 1
ATOM 771 O O . VAL A 1 100 ? -5.316 -32.625 -5.566 1 88.44 100 VAL A O 1
ATOM 774 N N . THR A 1 101 ? -5.902 -30.547 -5.891 1 89.69 101 THR A N 1
ATOM 775 C CA . THR A 1 101 ? -4.883 -30.047 -4.977 1 89.69 101 THR A CA 1
ATOM 776 C C . THR A 1 101 ? -5.523 -29.516 -3.688 1 89.69 101 THR A C 1
ATOM 778 O O . THR A 1 101 ? -6.723 -29.25 -3.65 1 89.69 101 THR A O 1
ATOM 781 N N . GLY A 1 102 ? -4.652 -29.531 -2.605 1 87.19 102 GLY A N 1
ATOM 782 C CA . GLY A 1 102 ? -5.117 -28.906 -1.376 1 87.19 102 GLY A CA 1
ATOM 783 C C . GLY A 1 102 ? -5.512 -27.453 -1.558 1 87.19 102 GLY A C 1
ATOM 784 O O . GLY A 1 102 ? -4.887 -26.719 -2.336 1 87.19 102 GLY A O 1
ATOM 785 N N . LEU A 1 103 ? -6.582 -27.078 -0.908 1 87.19 103 LEU A N 1
ATOM 786 C CA . LEU A 1 103 ? -7.098 -25.719 -1.031 1 87.19 103 LEU A CA 1
ATOM 787 C C . LEU A 1 103 ? -6.035 -24.688 -0.642 1 87.19 103 LEU A C 1
ATOM 789 O O . LEU A 1 103 ? -5.895 -23.656 -1.299 1 87.19 103 LEU A O 1
ATOM 793 N N . SER A 1 104 ? -5.227 -24.953 0.335 1 91.94 104 SER A N 1
ATOM 794 C CA . SER A 1 104 ? -4.191 -24.031 0.804 1 91.94 104 SER A CA 1
ATOM 795 C C . SER A 1 104 ? -3.092 -23.859 -0.24 1 91.94 104 SER A C 1
ATOM 797 O O . SER A 1 104 ? -2.41 -22.844 -0.27 1 91.94 104 SER A O 1
ATOM 799 N N . LYS A 1 105 ? -2.959 -24.844 -1.077 1 94.25 105 LYS A N 1
ATOM 800 C CA . LYS A 1 105 ? -1.93 -24.781 -2.111 1 94.25 105 LYS A CA 1
ATOM 801 C C . LYS A 1 105 ? -2.293 -23.75 -3.186 1 94.25 105 LYS A C 1
ATOM 803 O O . LYS A 1 105 ? -1.412 -23.125 -3.775 1 94.25 105 LYS A O 1
ATOM 808 N N . LEU A 1 106 ? -3.586 -23.594 -3.408 1 95.12 106 LEU A N 1
ATOM 809 C CA . LEU A 1 106 ? -4.012 -22.578 -4.367 1 95.12 106 LEU A CA 1
ATOM 810 C C . LEU A 1 106 ? -3.674 -21.172 -3.863 1 95.12 106 LEU A C 1
ATOM 812 O O . LEU A 1 106 ? -3.219 -20.328 -4.637 1 95.12 106 LEU A O 1
ATOM 816 N N . ALA A 1 107 ? -3.885 -20.984 -2.602 1 95.25 107 ALA A N 1
ATOM 817 C CA . ALA A 1 107 ? -3.514 -19.703 -1.999 1 95.25 107 ALA A CA 1
ATOM 818 C C . ALA A 1 107 ? -2.008 -19.469 -2.086 1 95.25 107 ALA A C 1
ATOM 820 O O . ALA A 1 107 ? -1.561 -18.375 -2.416 1 95.25 107 ALA A O 1
ATOM 821 N N . ARG A 1 108 ? -1.257 -20.469 -1.833 1 95.94 108 ARG A N 1
ATOM 822 C CA . ARG A 1 108 ? 0.199 -20.375 -1.896 1 95.94 108 ARG A CA 1
ATOM 823 C C . ARG A 1 108 ? 0.669 -20.125 -3.324 1 95.94 108 ARG A C 1
ATOM 825 O O . ARG A 1 108 ? 1.664 -19.422 -3.541 1 95.94 108 ARG A O 1
ATOM 832 N N . LEU A 1 109 ? -0.035 -20.75 -4.262 1 97.25 109 LEU A N 1
ATOM 833 C CA . LEU A 1 109 ? 0.292 -20.516 -5.664 1 97.25 109 LEU A CA 1
ATOM 834 C C . LEU A 1 109 ? 0.169 -19.047 -6.02 1 97.25 109 LEU A C 1
ATOM 836 O O . LEU A 1 109 ? 1.045 -18.484 -6.684 1 97.25 109 LEU A O 1
ATOM 840 N N . VAL A 1 110 ? -0.899 -18.422 -5.566 1 98.06 110 VAL A N 1
ATOM 841 C CA . VAL A 1 110 ? -1.082 -17 -5.805 1 98.06 110 VAL A CA 1
ATOM 842 C C . VAL A 1 110 ? 0.095 -16.219 -5.219 1 98.06 110 VAL A C 1
ATOM 844 O O . VAL A 1 110 ? 0.664 -15.352 -5.879 1 98.06 110 VAL A O 1
ATOM 847 N N . ASP A 1 111 ? 0.542 -16.578 -4.055 1 96.81 111 ASP A N 1
ATOM 848 C CA . ASP A 1 111 ? 1.63 -15.891 -3.369 1 96.81 111 ASP A CA 1
ATOM 849 C C . ASP A 1 111 ? 2.941 -16.031 -4.141 1 96.81 111 ASP A C 1
ATOM 851 O O . ASP A 1 111 ? 3.73 -15.086 -4.207 1 96.81 111 ASP A O 1
ATOM 855 N N . VAL A 1 112 ? 3.168 -17.188 -4.68 1 97.44 112 VAL A N 1
ATOM 856 C CA . VAL A 1 112 ? 4.398 -17.453 -5.414 1 97.44 112 VAL A CA 1
ATOM 857 C C . VAL A 1 112 ? 4.559 -16.422 -6.531 1 97.44 112 VAL A C 1
ATOM 859 O O . VAL A 1 112 ? 5.645 -15.867 -6.723 1 97.44 112 VAL A O 1
ATOM 862 N N . TYR A 1 113 ? 3.488 -16.141 -7.188 1 98.25 113 TYR A N 1
ATOM 863 C CA . TYR A 1 113 ? 3.588 -15.227 -8.328 1 98.25 113 TYR A CA 1
ATOM 864 C C . TYR A 1 113 ? 3.357 -13.781 -7.895 1 98.25 113 TYR A C 1
ATOM 866 O O . TYR A 1 113 ? 3.854 -12.852 -8.539 1 98.25 113 TYR A O 1
ATOM 874 N N . ALA A 1 114 ? 2.588 -13.57 -6.84 1 98.5 114 ALA A N 1
ATOM 875 C CA . ALA A 1 114 ? 2.307 -12.211 -6.375 1 98.5 114 ALA A CA 1
ATOM 876 C C . ALA A 1 114 ? 3.535 -11.594 -5.719 1 98.5 114 ALA A C 1
ATOM 878 O O . ALA A 1 114 ? 3.766 -10.383 -5.836 1 98.5 114 ALA A O 1
ATOM 879 N N . LYS A 1 115 ? 4.324 -12.383 -5.004 1 97.56 115 LYS A N 1
ATOM 880 C CA . LYS A 1 115 ? 5.453 -11.875 -4.23 1 97.56 115 LYS A CA 1
ATOM 881 C C . LYS A 1 115 ? 6.672 -11.648 -5.121 1 97.56 115 LYS A C 1
ATOM 883 O O . LYS A 1 115 ? 7.762 -12.156 -4.832 1 97.56 115 LYS A O 1
ATOM 888 N N . ARG A 1 116 ? 6.441 -10.922 -6.195 1 97.62 116 ARG A N 1
ATOM 889 C CA . ARG A 1 116 ? 7.387 -10.477 -7.215 1 97.62 116 ARG A CA 1
ATOM 890 C C . ARG A 1 116 ? 7.062 -9.062 -7.68 1 97.62 116 ARG A C 1
ATOM 892 O O . ARG A 1 116 ? 5.953 -8.57 -7.469 1 97.62 116 ARG A O 1
ATOM 899 N N . PRO A 1 117 ? 8.18 -8.289 -8.18 1 98.06 117 PRO A N 1
ATOM 900 C CA . PRO A 1 117 ? 7.723 -7.188 -9.031 1 98.06 117 PRO A CA 1
ATOM 901 C C . PRO A 1 117 ? 6.812 -7.652 -10.164 1 98.06 117 PRO A C 1
ATOM 903 O O . PRO A 1 117 ? 7.223 -8.461 -10.992 1 98.06 117 PRO A O 1
ATOM 906 N N . GLN A 1 118 ? 5.57 -7.145 -10.156 1 98.19 118 GLN A N 1
ATOM 907 C CA . GLN A 1 118 ? 4.547 -7.871 -10.898 1 98.19 118 GLN A CA 1
ATOM 908 C C . GLN A 1 118 ? 3.629 -6.914 -11.648 1 98.19 118 GLN A C 1
ATOM 910 O O . GLN A 1 118 ? 3.566 -5.727 -11.328 1 98.19 118 GLN A O 1
ATOM 915 N N . VAL A 1 119 ? 3.016 -7.336 -12.688 1 98 119 VAL A N 1
ATOM 916 C CA . VAL A 1 119 ? 1.868 -6.773 -13.391 1 98 119 VAL A CA 1
ATOM 917 C C . VAL A 1 119 ? 0.654 -7.684 -13.211 1 98 119 VAL A C 1
ATOM 919 O O . VAL A 1 119 ? 0.759 -8.906 -13.344 1 98 119 VAL A O 1
ATOM 922 N N . GLN A 1 120 ? -0.503 -7.074 -12.875 1 98.38 120 GLN A N 1
ATOM 923 C CA . GLN A 1 120 ? -1.675 -7.871 -12.523 1 98.38 120 GLN A CA 1
ATOM 924 C C . GLN A 1 120 ? -2.051 -8.82 -13.664 1 98.38 120 GLN A C 1
ATOM 926 O O . GLN A 1 120 ? -2.422 -9.969 -13.422 1 98.38 120 GLN A O 1
ATOM 931 N N . GLU A 1 121 ? -1.974 -8.336 -14.883 1 98.38 121 GLU A N 1
ATOM 932 C CA . GLU A 1 121 ? -2.281 -9.164 -16.047 1 98.38 121 GLU A CA 1
ATOM 933 C C . GLU A 1 121 ? -1.365 -10.383 -16.109 1 98.38 121 GLU A C 1
ATOM 935 O O . GLU A 1 121 ? -1.825 -11.5 -16.359 1 98.38 121 GLU A O 1
ATOM 940 N N . ARG A 1 122 ? -0.103 -10.148 -15.922 1 98.25 122 ARG A N 1
ATOM 941 C CA . ARG A 1 122 ? 0.872 -11.234 -15.945 1 98.25 122 ARG A CA 1
ATOM 942 C C . ARG A 1 122 ? 0.641 -12.203 -14.781 1 98.25 122 ARG A C 1
ATOM 944 O O . ARG A 1 122 ? 0.721 -13.422 -14.961 1 98.25 122 ARG A O 1
ATOM 951 N N . LEU A 1 123 ? 0.377 -11.625 -13.625 1 98.56 123 LEU A N 1
ATOM 952 C CA . LEU A 1 123 ? 0.067 -12.445 -12.461 1 98.56 123 LEU A CA 1
ATOM 953 C C . LEU A 1 123 ? -1.078 -13.406 -12.758 1 98.56 123 LEU A C 1
ATOM 955 O O . LEU A 1 123 ? -0.968 -14.609 -12.508 1 98.56 123 LEU A O 1
ATOM 959 N N . THR A 1 124 ? -2.152 -12.922 -13.367 1 98.75 124 THR A N 1
ATOM 960 C CA . THR A 1 124 ? -3.336 -13.703 -13.703 1 98.75 124 THR A CA 1
ATOM 961 C C . THR A 1 124 ? -2.977 -14.844 -14.656 1 98.75 124 THR A C 1
ATOM 963 O O . THR A 1 124 ? -3.357 -15.992 -14.43 1 98.75 124 THR A O 1
ATOM 966 N N . THR A 1 125 ? -2.172 -14.508 -15.594 1 98.62 125 THR A N 1
ATOM 967 C CA . THR A 1 125 ? -1.771 -15.477 -16.609 1 98.62 125 THR A CA 1
ATOM 968 C C . THR A 1 125 ? -0.871 -16.547 -15.992 1 98.62 125 THR A C 1
ATOM 970 O O . THR A 1 125 ? -1.037 -17.734 -16.281 1 98.62 125 THR A O 1
ATOM 973 N N . GLN A 1 126 ? 0.044 -16.141 -15.211 1 98.44 126 GLN A N 1
ATOM 974 C CA . GLN A 1 126 ? 0.984 -17.062 -14.594 1 98.44 126 GLN A CA 1
ATOM 975 C C . GLN A 1 126 ? 0.259 -18.078 -13.711 1 98.44 126 GLN A C 1
ATOM 977 O O . GLN A 1 126 ? 0.589 -19.266 -13.719 1 98.44 126 GLN A O 1
ATOM 982 N N . VAL A 1 127 ? -0.728 -17.641 -13.008 1 98.5 127 VAL A N 1
ATOM 983 C CA . VAL A 1 127 ? -1.467 -18.531 -12.117 1 98.5 127 VAL A CA 1
ATOM 984 C C . VAL A 1 127 ? -2.219 -19.578 -12.938 1 98.5 127 VAL A C 1
ATOM 986 O O . VAL A 1 127 ? -2.123 -20.766 -12.672 1 98.5 127 VAL A O 1
ATOM 989 N N . ILE A 1 128 ? -2.91 -19.156 -14 1 98.5 128 ILE A N 1
ATOM 990 C CA . ILE A 1 128 ? -3.729 -20.109 -14.734 1 98.5 128 ILE A CA 1
ATOM 991 C C . ILE A 1 128 ? -2.828 -21.078 -15.5 1 98.5 128 ILE A C 1
ATOM 993 O O . ILE A 1 128 ? -3.16 -22.25 -15.656 1 98.5 128 ILE A O 1
ATOM 997 N N . GLU A 1 129 ? -1.701 -20.594 -15.992 1 98.25 129 GLU A N 1
ATOM 998 C CA . GLU A 1 129 ? -0.768 -21.469 -16.688 1 98.25 129 GLU A CA 1
ATOM 999 C C . GLU A 1 129 ? -0.198 -22.531 -15.758 1 98.25 129 GLU A C 1
ATOM 1001 O O . GLU A 1 129 ? 0.009 -23.688 -16.156 1 98.25 129 GLU A O 1
ATOM 1006 N N . ALA A 1 130 ? 0.055 -22.094 -14.57 1 97.44 130 ALA A N 1
ATOM 1007 C CA . ALA A 1 130 ? 0.541 -23.047 -13.57 1 97.44 130 ALA A CA 1
ATOM 1008 C C . ALA A 1 130 ? -0.492 -24.141 -13.312 1 97.44 130 ALA A C 1
ATOM 1010 O O . ALA A 1 130 ? -0.141 -25.312 -13.172 1 97.44 130 ALA A O 1
ATOM 1011 N N . LEU A 1 131 ? -1.766 -23.797 -13.234 1 96 131 LEU A N 1
ATOM 1012 C CA . LEU A 1 131 ? -2.826 -24.781 -13.055 1 96 131 LEU A CA 1
ATOM 1013 C C . LEU A 1 131 ? -2.84 -25.781 -14.203 1 96 131 LEU A C 1
ATOM 1015 O O . LEU A 1 131 ? -2.922 -27 -13.977 1 96 131 LEU A O 1
ATOM 1019 N N . GLU A 1 132 ? -2.725 -25.234 -15.383 1 96.06 132 GLU A N 1
ATOM 1020 C CA . GLU A 1 132 ? -2.734 -26.094 -16.562 1 96.06 132 GLU A CA 1
ATOM 1021 C C . GLU A 1 132 ? -1.558 -27.062 -16.547 1 96.06 132 GLU A C 1
ATOM 1023 O O . GLU A 1 132 ? -1.726 -28.266 -16.812 1 96.06 132 GLU A O 1
ATOM 1028 N N . GLU A 1 133 ? -0.497 -26.5 -16.219 1 94.75 133 GLU A N 1
ATOM 1029 C CA . GLU A 1 133 ? 0.733 -27.297 -16.281 1 94.75 133 GLU A CA 1
ATOM 1030 C C . GLU A 1 133 ? 0.743 -28.391 -15.219 1 94.75 133 GLU A C 1
ATOM 1032 O O . GLU A 1 133 ? 1.126 -29.531 -15.5 1 94.75 133 GLU A O 1
ATOM 1037 N N . HIS A 1 134 ? 0.278 -28.156 -14.031 1 93.06 134 HIS A N 1
ATOM 1038 C CA . HIS A 1 134 ? 0.539 -29.062 -12.914 1 93.06 134 HIS A CA 1
ATOM 1039 C C . HIS A 1 134 ? -0.702 -29.875 -12.562 1 93.06 134 HIS A C 1
ATOM 1041 O O . HIS A 1 134 ? -0.593 -30.969 -12.016 1 93.06 134 HIS A O 1
ATOM 1047 N N . LEU A 1 135 ? -1.909 -29.375 -12.844 1 92.06 135 LEU A N 1
ATOM 1048 C CA . LEU A 1 135 ? -3.123 -30.094 -12.477 1 92.06 135 LEU A CA 1
ATOM 1049 C C . LEU A 1 135 ? -3.799 -30.688 -13.711 1 92.06 135 LEU A C 1
ATOM 1051 O O . LEU A 1 135 ? -4.629 -31.594 -13.594 1 92.06 135 LEU A O 1
ATOM 1055 N N . GLN A 1 136 ? -3.494 -30.062 -14.922 1 93.69 136 GLN A N 1
ATOM 1056 C CA . GLN A 1 136 ? -4.055 -30.5 -16.188 1 93.69 136 GLN A CA 1
ATOM 1057 C C . GLN A 1 136 ? -5.574 -30.625 -16.109 1 93.69 136 GLN A C 1
ATOM 1059 O 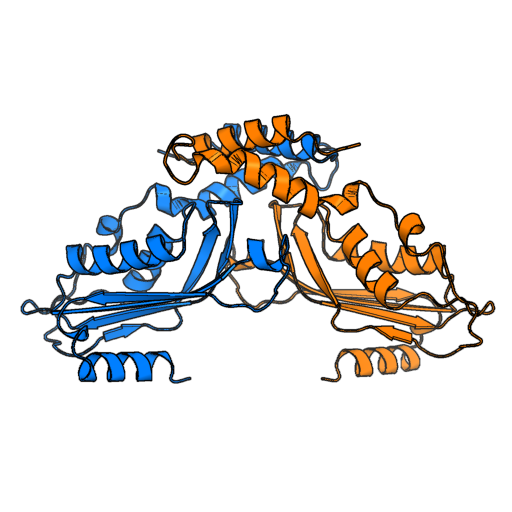O . GLN A 1 136 ? -6.141 -31.656 -16.469 1 93.69 136 GLN A O 1
ATOM 1064 N N . PRO A 1 137 ? -6.195 -29.547 -15.68 1 95.81 137 PRO A N 1
ATOM 1065 C CA . PRO A 1 137 ? -7.652 -29.594 -15.539 1 95.81 137 PRO A CA 1
ATOM 1066 C C . PRO A 1 137 ? -8.375 -29.609 -16.891 1 95.81 137 PRO A C 1
ATOM 1068 O O . PRO A 1 137 ? -7.797 -29.234 -17.906 1 95.81 137 PRO A O 1
ATOM 1071 N N . THR A 1 138 ? -9.664 -30.109 -16.875 1 96.19 138 THR A N 1
ATOM 1072 C CA . THR A 1 138 ? -10.508 -30 -18.062 1 96.19 138 THR A CA 1
ATOM 1073 C C . THR A 1 138 ? -10.836 -28.547 -18.375 1 96.19 138 THR A C 1
ATOM 1075 O O . THR A 1 138 ? -10.992 -28.172 -19.531 1 96.19 138 THR A O 1
ATOM 1078 N N . GLY A 1 139 ? -10.891 -27.719 -17.406 1 96.94 139 GLY A N 1
ATOM 1079 C CA . GLY A 1 139 ? -11.117 -26.297 -17.484 1 96.94 139 GLY A CA 1
ATOM 1080 C C . GLY A 1 139 ? -10.641 -25.547 -16.25 1 96.94 139 GLY A C 1
ATOM 1081 O O . GLY A 1 139 ? -10.555 -26.109 -15.164 1 96.94 139 GLY A O 1
ATOM 1082 N N . ALA A 1 140 ? -10.32 -24.281 -16.453 1 97.88 140 ALA A N 1
ATOM 1083 C CA . ALA A 1 140 ? -9.859 -23.469 -15.328 1 97.88 140 ALA A CA 1
ATOM 1084 C C . ALA A 1 140 ? -10.219 -22 -15.531 1 97.88 140 ALA A C 1
ATOM 1086 O O . ALA A 1 140 ? -10.352 -21.547 -16.672 1 97.88 140 ALA A O 1
ATOM 1087 N N . ILE A 1 141 ? -10.422 -21.312 -14.383 1 98.31 141 ILE A N 1
ATOM 1088 C CA . ILE A 1 141 ? -10.711 -19.891 -14.414 1 98.31 141 ILE A CA 1
ATOM 1089 C C . ILE A 1 141 ? -9.984 -19.203 -13.258 1 98.31 141 ILE A C 1
ATOM 1091 O O . ILE A 1 141 ? -9.938 -19.719 -12.141 1 98.31 141 ILE A O 1
ATOM 1095 N N . VAL A 1 142 ? -9.367 -18.078 -13.57 1 98.62 142 VAL A N 1
ATOM 1096 C CA . VAL A 1 142 ? -8.742 -17.219 -12.578 1 98.62 142 VAL A CA 1
ATOM 1097 C C . VAL A 1 142 ? -9.25 -15.789 -12.742 1 98.62 142 VAL A C 1
ATOM 1099 O O . VAL A 1 142 ? -9.266 -15.25 -13.852 1 98.62 142 VAL A O 1
ATOM 1102 N N . VAL A 1 143 ? -9.75 -15.227 -11.664 1 98.5 143 VAL A N 1
ATOM 1103 C CA . VAL A 1 143 ? -10.156 -13.828 -11.617 1 98.5 143 VAL A CA 1
ATOM 1104 C C . VAL A 1 143 ? -9.414 -13.109 -10.492 1 98.5 143 VAL A C 1
ATOM 1106 O O . VAL A 1 143 ? -9.414 -13.57 -9.344 1 98.5 143 VAL A O 1
ATOM 1109 N N . ILE A 1 144 ? -8.766 -12.008 -10.836 1 98.5 144 ILE A N 1
ATOM 1110 C CA . ILE A 1 144 ? -8.055 -11.227 -9.836 1 98.5 144 ILE A CA 1
ATOM 1111 C C . ILE A 1 144 ? -8.594 -9.797 -9.82 1 98.5 144 ILE A C 1
ATOM 1113 O O . ILE A 1 144 ? -8.766 -9.172 -10.867 1 98.5 144 ILE A O 1
ATOM 1117 N N . GLN A 1 145 ? -8.977 -9.336 -8.656 1 98.31 145 GLN A N 1
ATOM 1118 C CA . GLN A 1 145 ? -9.391 -7.961 -8.398 1 98.31 145 GLN A CA 1
ATOM 1119 C C . GLN A 1 145 ? -8.445 -7.277 -7.418 1 98.31 145 GLN A C 1
ATOM 1121 O O . GLN A 1 145 ? -8.156 -7.824 -6.352 1 98.31 145 GLN A O 1
ATOM 1126 N N . ALA A 1 146 ? -7.98 -6.102 -7.848 1 97.94 146 ALA A N 1
ATOM 1127 C CA . ALA A 1 146 ? -6.984 -5.488 -6.973 1 97.94 146 ALA A CA 1
ATOM 1128 C C . ALA A 1 146 ? -7.055 -3.967 -7.043 1 97.94 146 ALA A C 1
ATOM 1130 O O . ALA A 1 146 ? -7.508 -3.406 -8.047 1 97.94 146 ALA A O 1
ATOM 1131 N N . GLU A 1 147 ? -6.699 -3.338 -5.953 1 96.62 147 GLU A N 1
ATOM 1132 C CA . GLU A 1 147 ? -6.426 -1.906 -5.887 1 96.62 147 GLU A CA 1
ATOM 1133 C C . GLU A 1 147 ? -4.926 -1.628 -5.977 1 96.62 147 GLU A C 1
ATOM 1135 O O . GLU A 1 147 ? -4.125 -2.289 -5.309 1 96.62 147 GLU A O 1
ATOM 1140 N N . HIS A 1 148 ? -4.621 -0.729 -6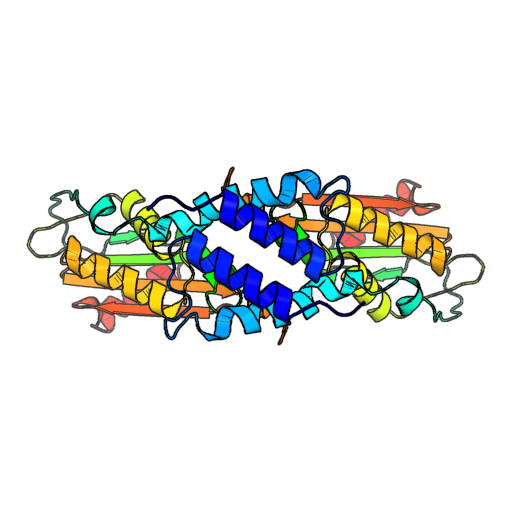.859 1 97.31 148 HIS A N 1
ATOM 1141 C CA . HIS A 1 148 ? -3.227 -0.339 -7.051 1 97.31 148 HIS A CA 1
ATOM 1142 C C . HIS A 1 148 ? -2.912 0.961 -6.32 1 97.31 148 HIS A C 1
ATOM 1144 O O . HIS A 1 148 ? -3.412 2.025 -6.691 1 97.31 148 HIS A O 1
ATOM 1150 N N . MET A 1 149 ? -1.993 0.876 -5.395 1 95.94 149 MET A N 1
ATOM 1151 C CA . MET A 1 149 ? -1.657 2.062 -4.613 1 95.94 149 MET A CA 1
ATOM 1152 C C . MET A 1 149 ? -0.955 3.104 -5.477 1 95.94 149 MET A C 1
ATOM 1154 O O . MET A 1 149 ? -1.042 4.301 -5.207 1 95.94 149 MET A O 1
ATOM 1158 N N . CYS A 1 150 ? -0.256 2.676 -6.527 1 94.81 150 CYS A N 1
ATOM 1159 C CA . CYS A 1 150 ? 0.398 3.629 -7.414 1 94.81 150 CYS A CA 1
ATOM 1160 C C . CYS A 1 150 ? -0.627 4.492 -8.141 1 94.81 150 CYS A C 1
ATOM 1162 O O . CYS A 1 150 ? -0.292 5.562 -8.656 1 94.81 150 CYS A O 1
ATOM 1164 N N . MET A 1 151 ? -1.847 4.062 -8.141 1 91.69 151 MET A N 1
ATOM 1165 C CA . MET A 1 151 ? -2.922 4.867 -8.711 1 91.69 151 MET A CA 1
ATOM 1166 C C . MET A 1 151 ? -3.656 5.645 -7.621 1 91.69 151 MET A C 1
ATOM 1168 O O . MET A 1 151 ? -4.277 6.672 -7.898 1 91.69 151 MET A O 1
ATOM 1172 N N . SER A 1 152 ? -3.559 5.125 -6.477 1 92.5 152 SER A N 1
ATOM 1173 C CA . SER A 1 152 ? -4.312 5.719 -5.375 1 92.5 152 SER A CA 1
ATOM 1174 C C . SER A 1 152 ? -3.529 6.852 -4.723 1 92.5 152 SER A C 1
ATOM 1176 O O . SER A 1 152 ? -4.105 7.871 -4.34 1 92.5 152 SER A O 1
ATOM 1178 N N . MET A 1 153 ? -2.207 6.695 -4.672 1 91.56 153 MET A N 1
ATOM 1179 C CA . MET A 1 153 ? -1.472 7.59 -3.781 1 91.56 153 MET A CA 1
ATOM 1180 C C . MET A 1 153 ? -0.648 8.594 -4.578 1 91.56 153 MET A C 1
ATOM 1182 O O . MET A 1 153 ? -0.096 9.539 -4.012 1 91.56 153 MET A O 1
ATOM 1186 N N . ARG A 1 154 ? -0.698 8.383 -5.84 1 87.31 154 ARG A N 1
ATOM 1187 C CA . ARG A 1 154 ? 0.076 9.281 -6.691 1 87.31 154 ARG A CA 1
ATOM 1188 C C . ARG A 1 154 ? -0.528 9.367 -8.094 1 87.31 154 ARG A C 1
ATOM 1190 O O . ARG A 1 154 ? -1.394 8.562 -8.445 1 87.31 154 ARG A O 1
ATOM 1197 N N . GLY A 1 155 ? -0.007 10.359 -8.781 1 88.5 155 GLY A N 1
ATOM 1198 C CA . GLY A 1 155 ? -0.464 10.508 -10.156 1 88.5 155 GLY A CA 1
ATOM 1199 C C . GLY A 1 155 ? -1.926 10.906 -10.258 1 88.5 155 GLY A C 1
ATOM 1200 O O . GLY A 1 155 ? -2.332 11.945 -9.734 1 88.5 155 GLY A O 1
ATOM 1201 N N . VAL A 1 156 ? -2.725 10.086 -10.75 1 81.44 156 VAL A N 1
ATOM 1202 C CA . VAL A 1 156 ? -4.129 10.367 -11.016 1 81.44 156 VAL A CA 1
ATOM 1203 C C . VAL A 1 156 ? -4.906 10.422 -9.703 1 81.44 156 VAL A C 1
ATOM 1205 O O . VAL A 1 156 ? -5.969 11.039 -9.625 1 81.44 156 VAL A O 1
ATOM 1208 N N . ARG A 1 157 ? -4.48 9.805 -8.625 1 83.44 157 ARG A N 1
ATOM 1209 C CA . ARG A 1 157 ? -5.035 9.789 -7.277 1 83.44 157 ARG A CA 1
ATOM 1210 C C . ARG A 1 157 ? -6.516 9.414 -7.301 1 83.44 157 ARG A C 1
ATOM 1212 O O . ARG A 1 157 ? -7.371 10.227 -6.949 1 83.44 157 ARG A O 1
ATOM 1219 N N . LYS A 1 158 ? -6.828 8.258 -7.73 1 82.81 158 LYS A N 1
ATOM 1220 C CA . LYS A 1 158 ? -8.172 7.695 -7.777 1 82.81 158 LYS A CA 1
ATOM 1221 C C . LYS A 1 158 ? -8.328 6.551 -6.781 1 82.81 158 LYS A C 1
ATOM 1223 O O . LYS A 1 158 ? -8.398 5.387 -7.176 1 82.81 158 LYS A O 1
ATOM 1228 N N . PRO A 1 159 ? -8.5 6.945 -5.551 1 85.38 159 PRO A N 1
ATOM 1229 C CA . PRO A 1 159 ? -8.625 5.891 -4.543 1 85.38 159 PRO A CA 1
ATOM 1230 C C . PRO A 1 159 ? -9.906 5.07 -4.703 1 85.38 159 PRO A C 1
ATOM 1232 O O . PRO A 1 159 ? -10.938 5.602 -5.117 1 85.38 159 PRO A O 1
ATOM 1235 N N . GLY A 1 160 ? -9.805 3.76 -4.406 1 85.38 160 GLY A N 1
ATOM 1236 C CA . GLY A 1 160 ? -10.977 2.896 -4.406 1 85.38 160 GLY A CA 1
ATOM 1237 C C . GLY A 1 160 ? -11.211 2.215 -5.742 1 85.38 160 GLY A C 1
ATOM 1238 O O . GLY A 1 160 ? -12.039 1.303 -5.84 1 85.38 160 GLY A O 1
ATOM 1239 N N . THR A 1 161 ? -10.508 2.689 -6.77 1 91 161 THR A N 1
ATOM 1240 C CA . THR A 1 161 ? -10.641 2.035 -8.07 1 91 161 THR A CA 1
ATOM 1241 C C . THR A 1 161 ? -10.047 0.629 -8.023 1 91 161 THR A C 1
ATOM 1243 O O . THR A 1 161 ? -8.977 0.417 -7.453 1 91 161 THR A O 1
ATOM 1246 N N . LYS A 1 162 ? -10.812 -0.273 -8.641 1 95.12 162 LYS A N 1
ATOM 1247 C CA . LYS A 1 162 ? -10.352 -1.658 -8.688 1 95.12 162 LYS A CA 1
ATOM 1248 C C . LYS A 1 162 ? -10.133 -2.119 -10.125 1 95.12 162 LYS A C 1
ATOM 1250 O O . LYS A 1 162 ? -10.93 -1.795 -11.008 1 95.12 162 LYS A O 1
ATOM 1255 N N . THR A 1 163 ? -9.055 -2.814 -10.328 1 96.75 163 THR A N 1
ATOM 1256 C CA . THR A 1 163 ? -8.766 -3.48 -11.594 1 96.75 163 THR A CA 1
ATOM 1257 C C . THR A 1 163 ? -9.148 -4.957 -11.523 1 96.75 163 THR A C 1
ATOM 1259 O O . THR A 1 163 ? -8.883 -5.625 -10.523 1 96.75 163 THR A O 1
ATOM 1262 N N . VAL A 1 164 ? -9.867 -5.445 -12.57 1 97.62 164 VAL A N 1
ATOM 1263 C CA . VAL A 1 164 ? -10.234 -6.855 -12.648 1 97.62 164 VAL A CA 1
ATOM 1264 C C . VAL A 1 164 ? -9.57 -7.496 -13.867 1 97.62 164 VAL A C 1
ATOM 1266 O O . VAL A 1 164 ? -9.641 -6.961 -14.977 1 97.62 164 VAL A O 1
ATOM 1269 N N . THR A 1 165 ? -8.82 -8.547 -13.695 1 98.44 165 THR A N 1
ATOM 1270 C CA . THR A 1 165 ? -8.25 -9.367 -14.766 1 98.44 165 THR A CA 1
ATOM 1271 C C . THR A 1 165 ? -8.727 -10.812 -14.648 1 98.44 165 THR A C 1
ATOM 1273 O O . THR A 1 165 ? -9.023 -11.289 -13.555 1 98.44 165 THR A O 1
ATOM 1276 N N . SER A 1 166 ? -8.891 -11.484 -15.797 1 98.06 166 SER A N 1
ATOM 1277 C CA . SER A 1 166 ? -9.336 -12.875 -15.789 1 98.06 166 SER A CA 1
ATOM 1278 C C . SER A 1 166 ? -8.648 -13.688 -16.875 1 98.06 166 SER A C 1
ATOM 1280 O O . SER A 1 166 ? -8.125 -13.125 -17.844 1 98.06 166 SER A O 1
ATOM 1282 N N . ALA A 1 167 ? -8.5 -14.898 -16.703 1 98.25 167 ALA A N 1
ATOM 1283 C CA . ALA A 1 167 ? -8.047 -15.906 -17.656 1 98.25 167 ALA A CA 1
ATOM 1284 C C . ALA A 1 167 ? -8.922 -17.156 -17.578 1 98.25 167 ALA A C 1
ATOM 1286 O O . ALA A 1 167 ? -9.297 -17.594 -16.484 1 98.25 167 ALA A O 1
ATOM 1287 N N . VAL A 1 168 ? -9.281 -17.672 -18.75 1 97.94 168 VAL A N 1
ATOM 1288 C CA . VAL A 1 168 ? -10.156 -18.844 -18.844 1 97.94 168 VAL A CA 1
ATOM 1289 C C . VAL A 1 168 ? -9.539 -19.875 -19.781 1 97.94 168 VAL A C 1
ATOM 1291 O O . VAL A 1 168 ? -8.969 -19.516 -20.812 1 97.94 168 VAL A O 1
ATOM 1294 N N . ARG A 1 169 ? -9.648 -21.078 -19.391 1 97.69 169 ARG A N 1
ATOM 1295 C CA . ARG A 1 169 ? -9.086 -22.172 -20.172 1 97.69 169 ARG A CA 1
ATOM 1296 C C . ARG A 1 169 ? -10.07 -23.344 -20.266 1 97.69 169 ARG A C 1
ATOM 1298 O O . ARG A 1 169 ? -10.914 -23.516 -19.375 1 97.69 169 ARG A O 1
ATOM 1305 N N . GLY A 1 170 ? -10.008 -24.156 -21.406 1 97.19 170 GLY A N 1
ATOM 1306 C CA . GLY A 1 170 ? -10.688 -25.438 -21.547 1 97.19 170 GLY A CA 1
ATOM 1307 C C . GLY A 1 170 ? -12.203 -25.312 -21.484 1 97.19 170 GLY A C 1
ATOM 1308 O O . GLY A 1 170 ? -12.789 -24.453 -22.141 1 97.19 170 GLY A O 1
ATOM 1309 N N . ALA A 1 171 ? -12.805 -26.234 -20.672 1 95.88 171 ALA A N 1
ATOM 1310 C CA . ALA A 1 171 ? -14.258 -26.391 -20.594 1 95.88 171 ALA A CA 1
ATOM 1311 C C . ALA A 1 171 ? -14.93 -25.125 -20.094 1 95.88 171 ALA A C 1
ATOM 1313 O O . ALA A 1 171 ? -16.109 -24.891 -20.344 1 95.88 171 ALA A O 1
ATOM 1314 N N . LEU A 1 172 ? -14.227 -24.297 -19.484 1 96.31 172 LEU A N 1
ATOM 1315 C CA . LEU A 1 172 ? -14.812 -23.094 -18.891 1 96.31 172 LEU A CA 1
ATOM 1316 C C . LEU A 1 172 ? -14.93 -21.984 -19.922 1 96.31 172 LEU A C 1
ATOM 1318 O O . LEU A 1 172 ? -15.5 -20.922 -19.641 1 96.31 172 LEU A O 1
ATOM 1322 N N . ARG A 1 173 ? -14.484 -22.234 -21.047 1 96.06 173 ARG A N 1
ATOM 1323 C CA . ARG A 1 173 ? -14.711 -21.297 -22.125 1 96.06 173 ARG A CA 1
ATOM 1324 C C . ARG A 1 173 ? -16.156 -21.359 -22.625 1 96.06 173 ARG A C 1
ATOM 1326 O O . ARG A 1 173 ? -16.625 -20.438 -23.297 1 96.06 173 ARG A O 1
ATOM 1333 N N . ASP A 1 174 ? -16.766 -22.5 -22.281 1 95.69 174 ASP A N 1
ATOM 1334 C CA . ASP A 1 174 ? -18.203 -22.578 -22.562 1 95.69 174 ASP A CA 1
ATOM 1335 C C . ASP A 1 174 ? -18.969 -21.516 -21.797 1 95.69 174 ASP A C 1
ATOM 1337 O O . ASP A 1 174 ? -18.859 -21.422 -20.562 1 95.69 174 ASP A O 1
ATOM 1341 N N . PRO A 1 175 ? -19.75 -20.781 -22.5 1 95.12 175 PRO A N 1
ATOM 1342 C CA . PRO A 1 175 ? -20.422 -19.641 -21.875 1 95.12 175 PRO A CA 1
ATOM 1343 C C . PRO A 1 175 ? -21.281 -20.031 -20.672 1 95.12 175 PRO A C 1
ATOM 1345 O O . PRO A 1 175 ? -21.281 -19.344 -19.656 1 95.12 175 PRO A O 1
ATOM 1348 N N . ALA A 1 176 ? -21.953 -21.078 -20.828 1 93.31 176 ALA A N 1
ATOM 1349 C CA . ALA A 1 176 ? -22.828 -21.5 -19.734 1 93.31 176 ALA A CA 1
ATOM 1350 C C . ALA A 1 176 ? -22.016 -21.906 -18.5 1 93.31 176 ALA A C 1
ATOM 1352 O O . ALA A 1 176 ? -22.328 -21.484 -17.375 1 93.31 176 ALA A O 1
ATOM 1353 N N . THR A 1 177 ? -21.016 -22.703 -18.703 1 91.25 177 THR A N 1
ATOM 1354 C CA . THR A 1 177 ? -20.156 -23.141 -17.609 1 91.25 177 THR A CA 1
ATOM 1355 C C . THR A 1 177 ? -19.438 -21.953 -16.984 1 91.25 177 THR A C 1
ATOM 1357 O O . THR A 1 177 ? -19.328 -21.859 -15.75 1 91.25 177 THR A O 1
ATOM 1360 N N . ARG A 1 178 ? -19 -21.078 -17.781 1 93.5 178 ARG A N 1
ATOM 1361 C CA . ARG A 1 178 ? -18.312 -19.875 -17.312 1 93.5 178 ARG A CA 1
ATOM 1362 C C . ARG A 1 178 ? -19.25 -19 -16.484 1 93.5 178 ARG A C 1
ATOM 1364 O O . ARG A 1 178 ? -18.844 -18.484 -15.43 1 93.5 178 ARG A O 1
ATOM 1371 N N . ALA A 1 179 ? -20.453 -18.844 -16.938 1 92.81 179 ALA A N 1
ATOM 1372 C CA . ALA A 1 179 ? -21.438 -18.031 -16.234 1 92.81 179 ALA A CA 1
ATOM 1373 C C . ALA A 1 179 ? -21.703 -18.578 -14.836 1 92.81 179 ALA A C 1
ATOM 1375 O O . ALA A 1 179 ? -21.859 -17.812 -13.883 1 92.81 179 ALA A O 1
ATOM 1376 N N . GLU A 1 180 ? -21.75 -19.812 -14.727 1 90.25 180 GLU A N 1
ATOM 1377 C CA . GLU A 1 180 ? -21.922 -20.438 -13.422 1 90.25 180 GLU A CA 1
ATOM 1378 C C . GLU A 1 180 ? -20.766 -20.125 -12.492 1 90.25 180 GLU A C 1
ATOM 1380 O O . GLU A 1 180 ? -20.969 -19.734 -11.336 1 90.25 180 GLU A O 1
ATOM 1385 N N . ALA A 1 181 ? -19.578 -20.297 -13.031 1 91.88 181 ALA A N 1
ATOM 1386 C CA . ALA A 1 181 ? -18.375 -20 -12.242 1 91.88 181 ALA A CA 1
ATOM 1387 C C . ALA A 1 181 ? -18.359 -18.547 -11.797 1 91.88 181 ALA A C 1
ATOM 1389 O O . ALA A 1 181 ? -18.109 -18.25 -10.625 1 91.88 181 ALA A O 1
ATOM 1390 N N . MET A 1 182 ? -18.734 -17.672 -12.633 1 94.12 182 MET A N 1
ATOM 1391 C CA . MET A 1 182 ? -18.719 -16.234 -12.359 1 94.12 182 MET A CA 1
ATOM 1392 C C . MET A 1 182 ? -19.766 -15.867 -11.32 1 94.12 182 MET A C 1
ATOM 1394 O O . MET A 1 182 ? -19.547 -15 -10.477 1 94.12 182 MET A O 1
ATOM 1398 N N . SER A 1 183 ? -20.891 -16.516 -11.43 1 92.94 183 SER A N 1
ATOM 1399 C CA . SER A 1 183 ? -21.953 -16.281 -10.461 1 92.94 183 SER A CA 1
ATOM 1400 C C . SER A 1 183 ? -21.5 -16.641 -9.047 1 92.94 183 SER A C 1
ATOM 1402 O O . SER A 1 183 ? -21.828 -15.945 -8.086 1 92.94 183 SER A O 1
ATOM 1404 N N . LEU A 1 184 ? -20.812 -17.672 -8.977 1 90.62 184 LEU A N 1
ATOM 1405 C CA . LEU A 1 184 ? -20.312 -18.109 -7.684 1 90.62 184 LEU A CA 1
ATOM 1406 C C . LEU A 1 184 ? -19.234 -17.156 -7.16 1 90.62 184 LEU A C 1
ATOM 1408 O O . LEU A 1 184 ? -19.172 -16.891 -5.957 1 90.62 184 LEU A O 1
ATOM 1412 N N . ILE A 1 185 ? -18.406 -16.672 -8.008 1 91.69 185 ILE A N 1
ATOM 1413 C CA . ILE A 1 185 ? -17.359 -15.742 -7.633 1 91.69 185 ILE A CA 1
ATOM 1414 C C . ILE A 1 185 ? -17.969 -14.438 -7.117 1 91.69 185 ILE A C 1
ATOM 1416 O O . ILE A 1 185 ? -17.5 -13.875 -6.129 1 91.69 185 ILE A O 1
ATOM 1420 N N . ASN A 1 186 ? -19.016 -14.008 -7.648 1 90.38 186 ASN A N 1
ATOM 1421 C CA . ASN A 1 186 ? -19.641 -12.727 -7.324 1 90.38 186 ASN A CA 1
ATOM 1422 C C . ASN A 1 186 ? -20.578 -12.844 -6.121 1 90.38 186 ASN A C 1
ATOM 1424 O O . ASN A 1 186 ? -20.953 -11.836 -5.523 1 90.38 186 ASN A O 1
ATOM 1428 N N . ALA A 1 187 ? -20.984 -14.102 -5.867 1 83 187 ALA A N 1
ATOM 1429 C CA . ALA A 1 187 ? -21.922 -14.305 -4.762 1 83 187 ALA A CA 1
ATOM 1430 C C . ALA A 1 187 ? -21.25 -14.016 -3.42 1 83 187 ALA A C 1
ATOM 1432 O O . ALA A 1 187 ? -20.078 -14.336 -3.221 1 83 187 ALA A O 1
ATOM 1433 N N . SER A 1 188 ? -21.828 -13.039 -2.611 1 72.31 188 SER A N 1
ATOM 1434 C CA . SER A 1 188 ? -21.312 -12.672 -1.293 1 72.31 188 SER A CA 1
ATOM 1435 C C . SER A 1 188 ? -21.641 -13.75 -0.259 1 72.31 188 SER A C 1
ATOM 1437 O O . SER A 1 188 ? -22.672 -14.414 -0.356 1 72.31 188 SER A O 1
ATOM 1439 N N . MET B 1 1 ? 15.484 21.203 -0.435 1 63.59 1 MET B N 1
ATOM 1440 C CA . MET B 1 1 ? 16.312 20.688 -1.523 1 63.59 1 MET B CA 1
ATOM 1441 C C . MET B 1 1 ? 15.539 19.656 -2.35 1 63.59 1 MET B C 1
ATOM 1443 O O . MET B 1 1 ? 14.688 18.938 -1.822 1 63.59 1 MET B O 1
ATOM 1447 N N . ALA B 1 2 ? 15.695 19.656 -3.668 1 80.06 2 ALA B N 1
ATOM 1448 C CA . ALA B 1 2 ? 15.031 18.812 -4.652 1 80.06 2 ALA B CA 1
ATOM 1449 C C . ALA B 1 2 ? 15.469 17.359 -4.504 1 80.06 2 ALA B C 1
ATOM 1451 O O . ALA B 1 2 ? 16.609 17.078 -4.137 1 80.06 2 ALA B O 1
ATOM 1452 N N . VAL B 1 3 ? 14.641 16.453 -4.57 1 93.25 3 VAL B N 1
ATOM 1453 C CA . VAL B 1 3 ? 14.914 15.016 -4.562 1 93.25 3 VAL B CA 1
ATOM 1454 C C . VAL B 1 3 ? 16.016 14.688 -5.574 1 93.25 3 VAL B C 1
ATOM 1456 O O . VAL B 1 3 ? 16 15.211 -6.691 1 93.25 3 VAL B O 1
ATOM 1459 N N . ASP B 1 4 ? 17.047 14.094 -5.141 1 97.69 4 ASP B N 1
ATOM 1460 C CA . ASP B 1 4 ? 18.125 13.633 -6.016 1 97.69 4 ASP B CA 1
ATOM 1461 C C . ASP B 1 4 ? 17.688 12.406 -6.82 1 97.69 4 ASP B C 1
ATOM 1463 O O . ASP B 1 4 ? 18 11.273 -6.453 1 97.69 4 ASP B O 1
ATOM 1467 N N . GLN B 1 5 ? 17.078 12.602 -7.949 1 97.56 5 GLN B N 1
ATOM 1468 C CA . GLN B 1 5 ? 16.438 11.539 -8.703 1 97.56 5 GLN B CA 1
ATOM 1469 C C . GLN B 1 5 ? 17.469 10.555 -9.258 1 97.56 5 GLN B C 1
ATOM 1471 O O . GLN B 1 5 ? 17.281 9.336 -9.156 1 97.56 5 GLN B O 1
ATOM 1476 N N . PRO B 1 6 ? 18.609 11.031 -9.82 1 98.31 6 PRO B N 1
ATOM 1477 C CA . PRO B 1 6 ? 19.625 10.078 -10.297 1 98.31 6 PRO B CA 1
ATOM 1478 C C . PRO B 1 6 ? 20.109 9.141 -9.195 1 98.31 6 PRO B C 1
ATOM 1480 O O . PRO B 1 6 ? 20.344 7.957 -9.453 1 98.31 6 PRO B O 1
ATOM 1483 N N . ARG B 1 7 ? 20.25 9.703 -8.055 1 98.44 7 ARG B N 1
ATOM 1484 C CA . ARG B 1 7 ? 20.672 8.914 -6.906 1 98.44 7 ARG B CA 1
ATOM 1485 C C . ARG B 1 7 ? 19.641 7.844 -6.559 1 98.44 7 ARG B C 1
ATOM 1487 O O . ARG B 1 7 ? 20 6.707 -6.246 1 98.44 7 ARG B O 1
ATOM 1494 N N . ILE B 1 8 ? 18.359 8.117 -6.598 1 98.62 8 ILE B N 1
ATOM 1495 C CA . ILE B 1 8 ? 17.281 7.168 -6.359 1 98.62 8 ILE B CA 1
ATOM 1496 C C . ILE B 1 8 ? 17.297 6.098 -7.449 1 98.62 8 ILE B C 1
ATOM 1498 O O . ILE B 1 8 ? 17.172 4.906 -7.156 1 98.62 8 ILE B O 1
ATOM 1502 N N . GLU B 1 9 ? 17.453 6.551 -8.68 1 98.69 9 GLU B N 1
ATOM 1503 C CA . GLU B 1 9 ? 17.469 5.598 -9.789 1 98.69 9 GLU B CA 1
ATOM 1504 C C . GLU B 1 9 ? 18.547 4.539 -9.594 1 98.69 9 GLU B C 1
ATOM 1506 O O . GLU B 1 9 ? 18.297 3.346 -9.766 1 98.69 9 GLU B O 1
ATOM 1511 N N . ALA B 1 10 ? 19.688 5 -9.242 1 98.75 10 ALA B N 1
ATOM 1512 C CA . ALA B 1 10 ? 20.797 4.082 -9.016 1 98.75 10 ALA B CA 1
ATOM 1513 C C . ALA B 1 10 ? 20.5 3.119 -7.871 1 98.75 10 ALA B C 1
ATOM 1515 O O . ALA B 1 10 ? 20.781 1.924 -7.961 1 98.75 10 ALA B O 1
ATOM 1516 N N . ALA B 1 11 ? 19.984 3.648 -6.836 1 98.75 11 ALA B N 1
ATOM 1517 C CA . ALA B 1 11 ? 19.641 2.828 -5.676 1 98.75 11 ALA B CA 1
ATOM 1518 C C . ALA B 1 11 ? 18.578 1.788 -6.02 1 98.75 11 ALA B C 1
ATOM 1520 O O . ALA B 1 11 ? 18.672 0.638 -5.582 1 98.75 11 ALA B O 1
ATOM 1521 N N . VAL B 1 12 ? 17.594 2.162 -6.793 1 98.75 12 VAL B N 1
ATOM 1522 C CA . VAL B 1 12 ? 16.516 1.249 -7.188 1 98.75 12 VAL B CA 1
ATOM 1523 C C . VAL B 1 12 ? 17.094 0.123 -8.047 1 98.75 12 VAL B C 1
ATOM 1525 O O . VAL B 1 12 ? 16.719 -1.04 -7.887 1 98.75 12 VAL B O 1
ATOM 1528 N N . ARG B 1 13 ? 17.984 0.471 -8.922 1 98.69 13 ARG B N 1
ATOM 1529 C CA . ARG B 1 13 ? 18.625 -0.564 -9.727 1 98.69 13 ARG B CA 1
ATOM 1530 C C . ARG B 1 13 ? 19.344 -1.575 -8.836 1 98.69 13 ARG B C 1
ATOM 1532 O O . ARG B 1 13 ? 19.266 -2.783 -9.07 1 98.69 13 ARG B O 1
ATOM 1539 N N . GLU B 1 14 ? 20.016 -1.088 -7.852 1 98.62 14 GLU B N 1
ATOM 1540 C CA . GLU B 1 14 ? 20.703 -1.968 -6.91 1 98.62 14 GLU B CA 1
ATOM 1541 C C . GLU B 1 14 ? 19.703 -2.871 -6.18 1 98.62 14 GLU B C 1
ATOM 1543 O O . GLU B 1 14 ? 19.984 -4.051 -5.957 1 98.62 14 GLU B O 1
ATOM 1548 N N . ILE B 1 15 ? 18.594 -2.318 -5.82 1 98.62 15 ILE B N 1
ATOM 1549 C CA . ILE B 1 15 ? 17.562 -3.094 -5.121 1 98.62 15 ILE B CA 1
ATOM 1550 C C . ILE B 1 15 ? 17.062 -4.215 -6.027 1 98.62 15 ILE B C 1
ATOM 1552 O O . ILE B 1 15 ? 16.938 -5.359 -5.594 1 98.62 15 ILE B O 1
ATOM 1556 N N . LEU B 1 16 ? 16.766 -3.838 -7.273 1 98.56 16 LEU B N 1
ATOM 1557 C CA . LEU B 1 16 ? 16.281 -4.84 -8.211 1 98.56 16 LEU B CA 1
ATOM 1558 C C . LEU B 1 16 ? 17.281 -5.977 -8.375 1 98.56 16 LEU B C 1
ATOM 1560 O O . LEU B 1 16 ? 16.906 -7.148 -8.359 1 98.56 16 LEU B O 1
ATOM 1564 N N . LEU B 1 17 ? 18.531 -5.672 -8.461 1 98.44 17 LEU B N 1
ATOM 1565 C CA . LEU B 1 17 ? 19.578 -6.688 -8.531 1 98.44 17 LEU B CA 1
ATOM 1566 C C . LEU B 1 17 ? 19.625 -7.516 -7.254 1 98.44 17 LEU B C 1
ATOM 1568 O O . LEU B 1 17 ? 19.719 -8.742 -7.309 1 98.44 17 LEU B O 1
ATOM 1572 N N . ALA B 1 18 ? 19.484 -6.852 -6.203 1 98.38 18 ALA B N 1
ATOM 1573 C CA . ALA B 1 18 ? 19.656 -7.48 -4.895 1 98.38 18 ALA B CA 1
ATOM 1574 C C . ALA B 1 18 ? 18.547 -8.492 -4.621 1 98.38 18 ALA B C 1
ATOM 1576 O O . ALA B 1 18 ? 18.766 -9.492 -3.939 1 98.38 18 ALA B O 1
ATOM 1577 N N . ILE B 1 19 ? 17.359 -8.258 -5.148 1 97.69 19 ILE B N 1
ATOM 1578 C CA . ILE B 1 19 ? 16.25 -9.164 -4.887 1 97.69 19 ILE B CA 1
ATOM 1579 C C . ILE B 1 19 ? 16.234 -10.281 -5.934 1 97.69 19 ILE B C 1
ATOM 1581 O O . ILE B 1 19 ? 15.406 -11.188 -5.867 1 97.69 19 ILE B O 1
ATOM 1585 N N . GLY B 1 20 ? 17.141 -10.219 -6.934 1 96.81 20 GLY B N 1
ATOM 1586 C CA . GLY B 1 20 ? 17.281 -11.289 -7.906 1 96.81 20 GLY B CA 1
ATOM 1587 C C . GLY B 1 20 ? 16.594 -10.992 -9.227 1 96.81 20 GLY B C 1
ATOM 1588 O O . GLY B 1 20 ? 16.344 -11.906 -10.008 1 96.81 20 GLY B O 1
ATOM 1589 N N . GLU B 1 21 ? 16.312 -9.703 -9.469 1 96.69 21 GLU B N 1
ATOM 1590 C CA . GLU B 1 21 ? 15.695 -9.312 -10.734 1 96.69 21 GLU B CA 1
ATOM 1591 C C . GLU B 1 21 ? 16.75 -8.844 -11.742 1 96.69 21 GLU B C 1
ATOM 1593 O O . GLU B 1 21 ? 17.922 -8.656 -11.383 1 96.69 21 GLU B O 1
ATOM 1598 N N . ASN B 1 22 ? 16.297 -8.883 -12.992 1 96.69 22 ASN B N 1
ATOM 1599 C CA . ASN B 1 22 ? 17.078 -8.273 -14.07 1 96.69 22 ASN B CA 1
ATOM 1600 C C . ASN B 1 22 ? 16.562 -6.883 -14.422 1 96.69 22 ASN B C 1
ATOM 1602 O O . ASN B 1 22 ? 15.562 -6.75 -15.117 1 96.69 22 ASN B O 1
ATOM 1606 N N . PRO B 1 23 ? 17.266 -5.875 -13.922 1 97.12 23 PRO B N 1
ATOM 1607 C CA . PRO B 1 23 ? 16.781 -4.512 -14.156 1 97.12 23 PRO B CA 1
ATOM 1608 C C . PRO B 1 23 ? 16.734 -4.145 -15.641 1 97.12 23 PRO B C 1
ATOM 1610 O O . PRO B 1 23 ? 16.125 -3.137 -16.016 1 97.12 23 PRO B O 1
ATOM 1613 N N . ASP B 1 24 ? 17.312 -4.973 -16.5 1 96.94 24 ASP B N 1
ATOM 1614 C CA . ASP B 1 24 ? 17.391 -4.633 -17.922 1 96.94 24 ASP B CA 1
ATOM 1615 C C . ASP B 1 24 ? 16.297 -5.336 -18.719 1 96.94 24 ASP B C 1
ATOM 1617 O O . ASP B 1 24 ? 16.219 -5.172 -19.938 1 96.94 24 ASP B O 1
ATOM 1621 N N . ARG B 1 25 ? 15.461 -6.16 -18.078 1 95.62 25 ARG B N 1
ATOM 1622 C CA . ARG B 1 25 ? 14.383 -6.805 -18.812 1 95.62 25 ARG B CA 1
ATOM 1623 C C . ARG B 1 25 ? 13.273 -5.816 -19.141 1 95.62 25 ARG B C 1
ATOM 1625 O O . ARG B 1 25 ? 13.141 -4.781 -18.469 1 95.62 25 ARG B O 1
ATOM 1632 N N . ASP B 1 26 ? 12.359 -6.422 -20.062 1 86.94 26 ASP B N 1
ATOM 1633 C CA . ASP B 1 26 ? 11.195 -5.629 -20.438 1 86.94 26 ASP B CA 1
ATOM 1634 C C . ASP B 1 26 ? 10.281 -5.391 -19.234 1 86.94 26 ASP B C 1
ATOM 1636 O O . ASP B 1 26 ? 10.023 -6.309 -18.469 1 86.94 26 ASP B O 1
ATOM 1640 N N . GLY B 1 27 ? 9.984 -4.348 -18.734 1 92.81 27 GLY B N 1
ATOM 1641 C CA . GLY B 1 27 ? 9.086 -4.008 -17.641 1 92.81 27 GLY B CA 1
ATOM 1642 C C . GLY B 1 27 ? 9.773 -3.246 -16.516 1 92.81 27 GLY B C 1
ATOM 1643 O O . GLY B 1 27 ? 9.133 -2.502 -15.781 1 92.81 27 GLY B O 1
ATOM 1644 N N . LEU B 1 28 ? 11.117 -3.605 -16.422 1 97.19 28 LEU B N 1
ATOM 1645 C CA . LEU B 1 28 ? 11.812 -2.988 -15.305 1 97.19 28 LEU B CA 1
ATOM 1646 C C . LEU B 1 28 ? 12.789 -1.917 -15.789 1 97.19 28 LEU B C 1
ATOM 1648 O O . LEU B 1 28 ? 13.32 -1.146 -14.992 1 97.19 28 LEU B O 1
ATOM 1652 N N . LEU B 1 29 ? 12.922 -1.84 -17.125 1 97.25 29 LEU B N 1
ATOM 1653 C CA . LEU B 1 29 ? 13.914 -0.946 -17.703 1 97.25 29 LEU B CA 1
ATOM 1654 C C . LEU B 1 29 ? 13.727 0.481 -17.203 1 97.25 29 LEU B C 1
ATOM 1656 O O . LEU B 1 29 ? 14.695 1.15 -16.844 1 97.25 29 LEU B O 1
ATOM 1660 N N . ASP B 1 30 ? 12.531 0.923 -17.188 1 97.81 30 ASP B N 1
ATOM 1661 C CA . ASP B 1 30 ? 12.234 2.305 -16.828 1 97.81 30 ASP B CA 1
ATOM 1662 C C . ASP B 1 30 ? 11.82 2.41 -15.367 1 97.81 30 ASP B C 1
ATOM 1664 O O . ASP B 1 30 ? 11.492 3.496 -14.883 1 97.81 30 ASP B O 1
ATOM 1668 N N . THR B 1 31 ? 11.836 1.283 -14.672 1 98.31 31 THR B N 1
ATOM 1669 C CA . THR B 1 31 ? 11.344 1.248 -13.297 1 98.31 31 THR B CA 1
ATOM 1670 C C . THR B 1 31 ? 12.156 2.191 -12.414 1 98.31 31 THR B C 1
ATOM 1672 O O . THR B 1 31 ? 11.586 2.973 -11.648 1 98.31 31 THR B O 1
ATOM 1675 N N . PRO B 1 32 ? 13.5 2.225 -12.508 1 98.5 32 PRO B N 1
ATOM 1676 C CA . PRO B 1 32 ? 14.25 3.141 -11.648 1 98.5 32 PRO B CA 1
ATOM 1677 C C . PRO B 1 32 ? 13.82 4.598 -11.812 1 98.5 32 PRO B C 1
ATOM 1679 O O . PRO B 1 32 ? 13.602 5.301 -10.828 1 98.5 32 PRO B O 1
ATOM 1682 N N . ALA B 1 33 ? 13.586 5.004 -13.023 1 98.31 33 ALA B N 1
ATOM 1683 C CA . ALA B 1 33 ? 13.172 6.379 -13.289 1 98.31 33 ALA B CA 1
ATOM 1684 C C . ALA B 1 33 ? 11.758 6.637 -12.781 1 98.31 33 ALA B C 1
ATOM 1686 O O . ALA B 1 33 ? 11.469 7.699 -12.227 1 98.31 33 ALA B O 1
ATOM 1687 N N . ARG B 1 34 ? 10.875 5.715 -13 1 98.06 34 ARG B N 1
ATOM 1688 C CA . ARG B 1 34 ? 9.492 5.852 -12.555 1 98.06 34 ARG B CA 1
ATOM 1689 C C . ARG B 1 34 ? 9.414 5.926 -11.031 1 98.06 34 ARG B C 1
ATOM 1691 O O . ARG B 1 34 ? 8.641 6.715 -10.484 1 98.06 34 ARG B O 1
ATOM 1698 N N . VAL B 1 35 ? 10.25 5.098 -10.344 1 98.31 35 VAL B N 1
ATOM 1699 C CA . VAL B 1 35 ? 10.281 5.117 -8.883 1 98.31 35 VAL B CA 1
ATOM 1700 C C . VAL B 1 35 ? 10.828 6.457 -8.398 1 98.31 35 VAL B C 1
ATOM 1702 O O . VAL B 1 35 ? 10.305 7.047 -7.453 1 98.31 35 VAL B O 1
ATOM 1705 N N . ALA B 1 36 ? 11.836 6.93 -9.062 1 98.25 36 ALA B N 1
ATOM 1706 C CA . ALA B 1 36 ? 12.406 8.219 -8.672 1 98.25 36 ALA B CA 1
ATOM 1707 C C . ALA B 1 36 ? 11.367 9.328 -8.766 1 98.25 36 ALA B C 1
ATOM 1709 O O . ALA B 1 36 ? 11.242 10.148 -7.855 1 98.25 36 ALA B O 1
ATOM 1710 N N . ARG B 1 37 ? 10.625 9.344 -9.828 1 97.19 37 ARG B N 1
ATOM 1711 C CA . ARG B 1 37 ? 9.578 10.344 -10 1 97.19 37 ARG B CA 1
ATOM 1712 C C . ARG B 1 37 ? 8.477 10.164 -8.961 1 97.19 37 ARG B C 1
ATOM 1714 O O . ARG B 1 37 ? 7.969 11.148 -8.414 1 97.19 37 ARG B O 1
ATOM 1721 N N . ALA B 1 38 ? 8.125 8.938 -8.742 1 97.31 38 ALA B N 1
ATOM 1722 C CA . ALA B 1 38 ? 7.109 8.648 -7.738 1 97.31 38 ALA B CA 1
ATOM 1723 C C . ALA B 1 38 ? 7.543 9.141 -6.359 1 97.31 38 ALA B C 1
ATOM 1725 O O . ALA B 1 38 ? 6.738 9.711 -5.617 1 97.31 38 ALA B O 1
ATOM 1726 N N . TYR B 1 39 ? 8.797 8.922 -6.023 1 97.69 39 TYR B N 1
ATOM 1727 C CA . TYR B 1 39 ? 9.305 9.32 -4.715 1 97.69 39 TYR B CA 1
ATOM 1728 C C . TYR B 1 39 ? 9.32 10.836 -4.578 1 97.69 39 TYR B C 1
ATOM 1730 O O . TYR B 1 39 ? 9.109 11.367 -3.486 1 97.69 39 TYR B O 1
ATOM 1738 N N . ASP B 1 40 ? 9.523 11.516 -5.676 1 96.62 40 ASP B N 1
ATOM 1739 C CA . ASP B 1 40 ? 9.445 12.977 -5.668 1 96.62 40 ASP B CA 1
ATOM 1740 C C . ASP B 1 40 ? 8.07 13.453 -5.223 1 96.62 40 ASP B C 1
ATOM 1742 O O . ASP B 1 40 ? 7.957 14.414 -4.461 1 96.62 40 ASP B O 1
ATOM 1746 N N . GLU B 1 41 ? 7.117 12.766 -5.633 1 95.62 41 GLU B N 1
ATOM 1747 C CA . GLU B 1 41 ? 5.742 13.102 -5.281 1 95.62 41 GLU B CA 1
ATOM 1748 C C . GLU B 1 41 ? 5.391 12.609 -3.883 1 95.62 41 GLU B C 1
ATOM 1750 O O . GLU B 1 41 ? 4.848 13.359 -3.07 1 95.62 41 GLU B O 1
ATOM 1755 N N . MET B 1 42 ? 5.75 11.367 -3.584 1 96.62 42 MET B N 1
ATOM 1756 C CA . MET B 1 42 ? 5.336 10.688 -2.361 1 96.62 42 MET B CA 1
ATOM 1757 C C . MET B 1 42 ? 6.004 11.305 -1.138 1 96.62 42 MET B C 1
ATOM 1759 O O . MET B 1 42 ? 5.461 11.242 -0.033 1 96.62 42 MET B O 1
ATOM 1763 N N . PHE B 1 43 ? 7.184 11.93 -1.325 1 97.75 43 PHE B N 1
ATOM 1764 C CA . PHE B 1 43 ? 7.91 12.484 -0.193 1 97.75 43 PHE B CA 1
ATOM 1765 C C . PHE B 1 43 ? 8.039 14 -0.33 1 97.75 43 PHE B C 1
ATOM 1767 O O . PHE B 1 43 ? 8.945 14.609 0.251 1 97.75 43 PHE B O 1
ATOM 1774 N N . ALA B 1 44 ? 7.109 14.609 -1.047 1 96.31 44 ALA B N 1
ATOM 1775 C CA . ALA B 1 44 ? 7.148 16.047 -1.315 1 96.31 44 ALA B CA 1
ATOM 1776 C C . ALA B 1 44 ? 7 16.844 -0.026 1 96.31 44 ALA B C 1
ATOM 1778 O O . ALA B 1 44 ? 7.496 17.969 0.072 1 96.31 44 ALA B O 1
ATOM 1779 N N . GLY B 1 45 ? 6.359 16.25 0.972 1 96.69 45 GLY B N 1
ATOM 1780 C CA . GLY B 1 45 ? 6.121 16.938 2.232 1 96.69 45 GLY B CA 1
ATOM 1781 C C . GLY B 1 45 ? 7.395 17.25 2.992 1 96.69 45 GLY B C 1
ATOM 1782 O O . GLY B 1 45 ? 7.406 18.125 3.859 1 96.69 45 GLY B O 1
ATOM 1783 N N . LEU B 1 46 ? 8.461 16.5 2.689 1 96.38 46 LEU B N 1
ATOM 1784 C CA . LEU B 1 46 ? 9.75 16.734 3.328 1 96.38 46 LEU B CA 1
ATOM 1785 C C . LEU B 1 46 ? 10.258 18.125 3.02 1 96.38 46 LEU B C 1
ATOM 1787 O O . LEU B 1 46 ? 11.078 18.672 3.768 1 96.38 46 LEU B O 1
ATOM 1791 N N . HIS B 1 47 ? 9.711 18.719 2.018 1 94.31 47 HIS B N 1
ATOM 1792 C CA . HIS B 1 47 ? 10.227 20 1.553 1 94.31 47 HIS B CA 1
ATOM 1793 C C . HIS B 1 47 ? 9.172 21.094 1.696 1 94.31 47 HIS B C 1
ATOM 1795 O O . HIS B 1 47 ? 9.258 22.141 1.031 1 94.31 47 HIS B O 1
ATOM 1801 N N . GLN B 1 48 ? 8.156 20.859 2.469 1 94.69 48 GLN B N 1
ATOM 1802 C CA . GLN B 1 48 ? 7.074 21.797 2.717 1 94.69 48 GLN B CA 1
ATOM 1803 C C . GLN B 1 48 ? 6.895 22.047 4.211 1 94.69 48 GLN B C 1
ATOM 1805 O O . GLN B 1 48 ? 7.371 21.266 5.039 1 94.69 48 GLN B O 1
ATOM 1810 N N . SER B 1 49 ? 6.312 23.219 4.508 1 94.19 49 SER B N 1
ATOM 1811 C CA . SER B 1 49 ? 5.977 23.547 5.891 1 94.19 49 SER B CA 1
ATOM 1812 C C . SER B 1 49 ? 4.496 23.891 6.031 1 94.19 49 SER B C 1
ATOM 1814 O O . SER B 1 49 ? 3.836 24.234 5.051 1 94.19 49 SER B O 1
ATOM 1816 N N . ALA B 1 50 ? 4.02 23.672 7.25 1 93.12 50 ALA B N 1
ATOM 1817 C CA . ALA B 1 50 ? 2.631 24.031 7.535 1 93.12 50 ALA B CA 1
ATOM 1818 C C . ALA B 1 50 ? 2.367 25.5 7.262 1 93.12 50 ALA B C 1
ATOM 1820 O O . ALA B 1 50 ? 1.265 25.891 6.859 1 93.12 50 ALA B O 1
ATOM 1821 N N . GLY B 1 51 ? 3.375 26.312 7.531 1 91.31 51 GLY B N 1
ATOM 1822 C CA . GLY B 1 51 ? 3.246 27.75 7.297 1 91.31 51 GLY B CA 1
ATOM 1823 C C . GLY B 1 51 ? 2.938 28.094 5.852 1 91.31 51 GLY B C 1
ATOM 1824 O O . GLY B 1 51 ? 2.234 29.062 5.574 1 91.31 51 GLY B O 1
ATOM 1825 N N . ASP B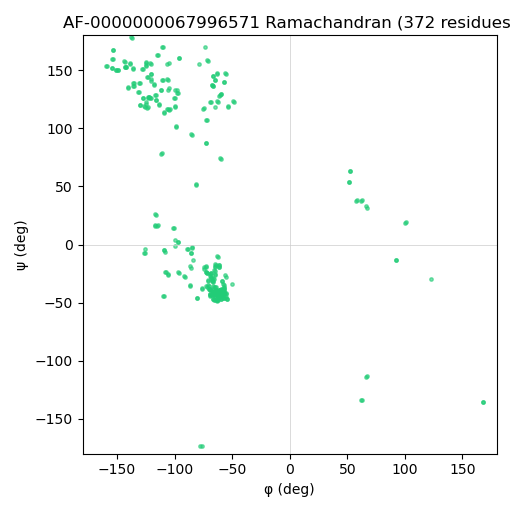 1 52 ? 3.434 27.266 4.879 1 87.06 52 ASP B N 1
ATOM 1826 C CA . ASP B 1 52 ? 3.158 27.438 3.457 1 87.06 52 ASP B CA 1
ATOM 1827 C C . ASP B 1 52 ? 1.673 27.234 3.158 1 87.06 52 ASP B C 1
ATOM 1829 O O . ASP B 1 52 ? 1.156 27.781 2.178 1 87.06 52 ASP B O 1
ATOM 1833 N N . ILE B 1 53 ? 0.951 26.594 4.035 1 88.25 53 ILE B N 1
ATOM 1834 C CA . ILE B 1 53 ? -0.417 26.172 3.76 1 88.25 53 ILE B CA 1
ATOM 1835 C C . ILE B 1 53 ? -1.393 27.016 4.582 1 88.25 53 ILE B C 1
ATOM 1837 O O . ILE B 1 53 ? -2.369 27.547 4.051 1 88.25 53 ILE B O 1
ATOM 1841 N N . LEU B 1 54 ? -1.11 27.25 5.859 1 88.25 54 LEU B N 1
ATOM 1842 C CA . LEU B 1 54 ? -2.061 27.844 6.789 1 88.25 54 LEU B CA 1
ATOM 1843 C C . LEU B 1 54 ? -1.756 29.328 6.996 1 88.25 54 LEU B C 1
ATOM 1845 O O . LEU B 1 54 ? -2.33 29.969 7.883 1 88.25 54 LEU B O 1
ATOM 1849 N N . GLY B 1 55 ? -0.978 29.828 6.172 1 79.94 55 GLY B N 1
ATOM 1850 C CA . GLY B 1 55 ? -0.609 31.234 6.355 1 79.94 55 GLY B CA 1
ATOM 1851 C C . GLY B 1 55 ? -1.731 32.188 6.016 1 79.94 55 GLY B C 1
ATOM 1852 O O . GLY B 1 55 ? -1.744 33.344 6.492 1 79.94 55 GLY B O 1
ATOM 1853 N N . THR B 1 56 ? -2.646 31.797 5.219 1 77.56 56 THR B N 1
ATOM 1854 C CA . THR B 1 56 ? -3.75 32.688 4.883 1 77.56 56 THR B CA 1
ATOM 1855 C C . THR B 1 56 ? -5.035 32.25 5.582 1 77.56 56 THR B C 1
ATOM 1857 O O . THR B 1 56 ? -5.484 31.109 5.402 1 77.56 56 THR B O 1
ATOM 1860 N N . THR B 1 57 ? -5.492 33.125 6.422 1 81.75 57 THR B N 1
ATOM 1861 C CA . THR B 1 57 ? -6.723 32.812 7.152 1 81.75 57 THR B CA 1
ATOM 1862 C C . THR B 1 57 ? -7.785 33.875 6.855 1 81.75 57 THR B C 1
ATOM 1864 O O . THR B 1 57 ? -7.488 34.906 6.254 1 81.75 57 THR B O 1
ATOM 1867 N N . PHE B 1 58 ? -8.945 33.406 7.051 1 80.5 58 PHE B N 1
ATOM 1868 C CA . PHE B 1 58 ? -10.094 34.281 6.938 1 80.5 58 PHE B CA 1
ATOM 1869 C C . PHE B 1 58 ? -10.656 34.625 8.312 1 80.5 58 PHE B C 1
ATOM 1871 O O . PHE B 1 58 ? -10.711 33.781 9.195 1 80.5 58 PHE B O 1
ATOM 1878 N N . ASP B 1 59 ? -10.883 35.938 8.391 1 75.75 59 ASP B N 1
ATOM 1879 C CA . ASP B 1 59 ? -11.539 36.375 9.617 1 75.75 59 ASP B CA 1
ATOM 1880 C C . ASP B 1 59 ? -13.055 36.25 9.508 1 75.75 59 ASP B C 1
ATOM 1882 O O . ASP B 1 59 ? -13.703 37 8.797 1 75.75 59 ASP B O 1
ATOM 1886 N N . ILE B 1 60 ? -13.445 35.094 10.016 1 76.31 60 ILE B N 1
ATOM 1887 C CA . ILE B 1 60 ? -14.891 34.875 10.062 1 76.31 60 ILE B CA 1
ATOM 1888 C C . ILE B 1 60 ? -15.359 34.812 11.516 1 76.31 60 ILE B C 1
ATOM 1890 O O . ILE B 1 60 ? -14.711 34.188 12.352 1 76.31 60 ILE B O 1
ATOM 1894 N N . ASP B 1 61 ? -16.312 35.812 11.812 1 78.25 61 ASP B N 1
ATOM 1895 C CA . ASP B 1 61 ? -16.875 35.719 13.164 1 78.25 61 ASP B CA 1
ATOM 1896 C C . ASP B 1 61 ? -17.578 34.406 13.406 1 78.25 61 ASP B C 1
ATOM 1898 O O . ASP B 1 61 ? -18.797 34.281 13.25 1 78.25 61 ASP B O 1
ATOM 1902 N N . HIS B 1 62 ? -16.75 33.312 13.57 1 76 62 HIS B N 1
ATOM 1903 C CA . HIS B 1 62 ? -17.219 31.969 13.859 1 76 62 HIS B CA 1
ATOM 1904 C C . HIS B 1 62 ? -16.594 31.422 15.133 1 76 62 HIS B C 1
ATOM 1906 O O . HIS B 1 62 ? -15.359 31.406 15.258 1 76 62 HIS B O 1
ATOM 1912 N N . SER B 1 63 ? -17.484 31.156 16.047 1 83.19 63 SER B N 1
ATOM 1913 C CA . SER B 1 63 ? -16.969 30.719 17.328 1 83.19 63 SER B CA 1
ATOM 1914 C C . SER B 1 63 ? -17.375 29.281 17.641 1 83.19 63 SER B C 1
ATOM 1916 O O . SER B 1 63 ? -17.234 28.812 18.766 1 83.19 63 SER B O 1
ATOM 1918 N N . GLU B 1 64 ? -17.828 28.609 16.5 1 88.25 64 GLU B N 1
ATOM 1919 C CA . GLU B 1 64 ? -18.281 27.234 16.688 1 88.25 64 GLU B CA 1
ATOM 1920 C C . GLU B 1 64 ? -17.328 26.234 16.047 1 88.25 64 GLU B C 1
ATOM 1922 O O . GLU B 1 64 ? -16.406 26.625 15.328 1 88.25 64 GLU B O 1
ATOM 1927 N N . LEU B 1 65 ? -17.578 24.969 16.375 1 92.81 65 LEU B N 1
ATOM 1928 C CA . LEU B 1 65 ? -16.734 23.875 15.906 1 92.81 65 LEU B CA 1
ATOM 1929 C C . LEU B 1 65 ? -16.766 23.766 14.383 1 92.81 65 LEU B C 1
ATOM 1931 O O . LEU B 1 65 ? -17.844 23.75 13.781 1 92.81 65 LEU B O 1
ATOM 1935 N N . VAL B 1 66 ? -15.633 23.844 13.75 1 93.44 66 VAL B N 1
ATOM 1936 C CA . VAL B 1 66 ? -15.43 23.484 12.344 1 93.44 66 VAL B CA 1
ATOM 1937 C C . VAL B 1 66 ? -14.82 22.094 12.242 1 93.44 66 VAL B C 1
ATOM 1939 O O . VAL B 1 66 ? -13.797 21.797 12.875 1 93.44 66 VAL B O 1
ATOM 1942 N N . LEU B 1 67 ? -15.508 21.156 11.422 1 95.12 67 LEU B N 1
ATOM 1943 C CA . LEU B 1 67 ? -15.039 19.781 11.32 1 95.12 67 LEU B CA 1
ATOM 1944 C C . LEU B 1 67 ? -14.93 19.344 9.859 1 95.12 67 LEU B C 1
ATOM 1946 O O . LEU B 1 67 ? -15.898 19.469 9.102 1 95.12 67 LEU B O 1
ATOM 1950 N N . VAL B 1 68 ? -13.789 19 9.477 1 96.19 68 VAL B N 1
ATOM 1951 C CA . VAL B 1 68 ? -13.578 18.344 8.195 1 96.19 68 VAL B CA 1
ATOM 1952 C C . VAL B 1 68 ? -13.203 16.875 8.43 1 96.19 68 VAL B C 1
ATOM 1954 O O . VAL B 1 68 ? -12.156 16.578 9.008 1 96.19 68 VAL B O 1
ATOM 1957 N N . LYS B 1 69 ? -14.078 15.93 8.023 1 96.38 69 LYS B N 1
ATOM 1958 C CA . LYS B 1 69 ? -13.836 14.523 8.305 1 96.38 69 LYS B CA 1
ATOM 1959 C C . LYS B 1 69 ? -13.609 13.734 7.023 1 96.38 69 LYS B C 1
ATOM 1961 O O . LYS B 1 69 ? -13.859 14.234 5.926 1 96.38 69 LYS B O 1
ATOM 1966 N N . ASP B 1 70 ? -13.078 12.586 7.113 1 96.75 70 ASP B N 1
ATOM 1967 C CA . ASP B 1 70 ? -12.836 11.617 6.055 1 96.75 70 ASP B CA 1
ATOM 1968 C C . ASP B 1 70 ? -11.875 12.172 5.004 1 96.75 70 ASP B C 1
ATOM 1970 O O . ASP B 1 70 ? -12.102 12.008 3.803 1 96.75 70 ASP B O 1
ATOM 1974 N N . ILE B 1 71 ? -10.883 12.914 5.434 1 96.75 71 ILE B N 1
ATOM 1975 C CA . ILE B 1 71 ? -9.82 13.352 4.543 1 96.75 71 ILE B CA 1
ATOM 1976 C C . ILE B 1 71 ? -8.922 12.172 4.191 1 96.75 71 ILE B C 1
ATOM 1978 O O . ILE B 1 71 ? -8.164 11.68 5.039 1 96.75 71 ILE B O 1
ATOM 1982 N N . PRO B 1 72 ? -9.039 11.703 2.973 1 96.62 72 PRO B N 1
ATOM 1983 C CA . PRO B 1 72 ? -8.141 10.602 2.627 1 96.62 72 PRO B CA 1
ATOM 1984 C C . PRO B 1 72 ? -6.668 11.016 2.631 1 96.62 72 PRO B C 1
ATOM 1986 O O . PRO B 1 72 ? -6.336 12.133 2.244 1 96.62 72 PRO B O 1
ATOM 1989 N N . PHE B 1 73 ? -5.812 10.148 3.104 1 97.56 73 PHE B N 1
ATOM 1990 C CA . PHE B 1 73 ? -4.383 10.422 3.033 1 97.56 73 PHE B CA 1
ATOM 1991 C C . PHE B 1 73 ? -3.598 9.148 2.752 1 97.56 73 PHE B C 1
ATOM 1993 O O . PHE B 1 73 ? -4.105 8.047 2.961 1 97.56 73 PHE B O 1
ATOM 2000 N N . TYR B 1 74 ? -2.432 9.312 2.23 1 98 74 TYR B N 1
ATOM 2001 C CA . TYR B 1 74 ? -1.458 8.258 1.975 1 98 74 TYR B CA 1
ATOM 2002 C C . TYR B 1 74 ? -0.082 8.648 2.502 1 98 74 TYR B C 1
ATOM 2004 O O . TYR B 1 74 ? 0.37 9.781 2.299 1 98 74 TYR B O 1
ATOM 2012 N N . SER B 1 75 ? 0.496 7.766 3.217 1 98.38 75 SER B N 1
ATOM 2013 C CA . SER B 1 75 ? 1.824 7.996 3.775 1 98.38 75 SER B CA 1
ATOM 2014 C C . SER B 1 75 ? 2.705 6.758 3.641 1 98.38 75 SER B C 1
ATOM 2016 O O . SER B 1 75 ? 2.354 5.816 2.932 1 98.38 75 SER B O 1
ATOM 2018 N N . THR B 1 76 ? 3.969 6.855 4.082 1 98.12 76 THR B N 1
ATOM 2019 C CA . THR 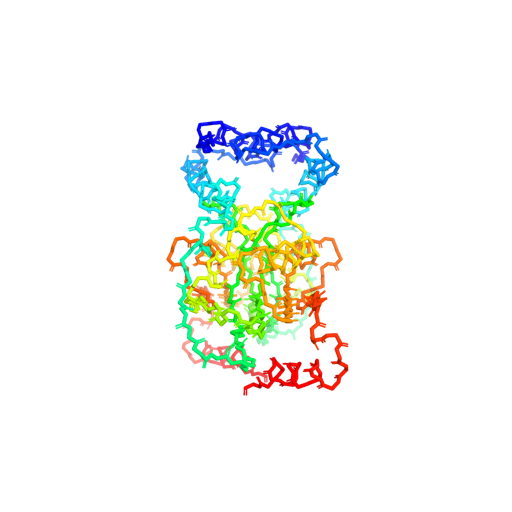B 1 76 ? 4.941 5.77 4.051 1 98.12 76 THR B CA 1
ATOM 2020 C C . THR B 1 76 ? 5.531 5.531 5.438 1 98.12 76 THR B C 1
ATOM 2022 O O . THR B 1 76 ? 6.102 6.441 6.043 1 98.12 76 THR B O 1
ATOM 2025 N N . CYS B 1 77 ? 5.305 4.352 5.93 1 97.44 77 CYS B N 1
ATOM 2026 C CA . CYS B 1 77 ? 5.848 4.031 7.242 1 97.44 77 CYS B CA 1
ATOM 2027 C C . CYS B 1 77 ? 7.367 4.148 7.25 1 97.44 77 CYS B C 1
ATOM 2029 O O . CYS B 1 77 ? 8.047 3.533 6.422 1 97.44 77 CYS B O 1
ATOM 2031 N N . GLU B 1 78 ? 7.895 4.84 8.18 1 97.38 78 GLU B N 1
ATOM 2032 C CA . GLU B 1 78 ? 9.336 5.074 8.164 1 97.38 78 GLU B CA 1
ATOM 2033 C C . GLU B 1 78 ? 10.109 3.809 8.523 1 97.38 78 GLU B C 1
ATOM 2035 O O . GLU B 1 78 ? 11.297 3.688 8.219 1 97.38 78 GLU B O 1
ATOM 2040 N N . HIS B 1 79 ? 9.43 2.85 9.156 1 96 79 HIS B N 1
ATOM 2041 C CA . HIS B 1 79 ? 10.117 1.643 9.609 1 96 79 HIS B CA 1
ATOM 2042 C C . HIS B 1 79 ? 10.406 0.701 8.445 1 96 79 HIS B C 1
ATOM 2044 O O . HIS B 1 79 ? 11.461 0.063 8.406 1 96 79 HIS B O 1
ATOM 2050 N N . HIS B 1 80 ? 9.484 0.609 7.477 1 97 80 HIS B N 1
ATOM 2051 C CA . HIS B 1 80 ? 9.641 -0.397 6.434 1 97 80 HIS B CA 1
ATOM 2052 C C . HIS B 1 80 ? 9.578 0.235 5.047 1 97 80 HIS B C 1
ATOM 2054 O O . HIS B 1 80 ? 9.789 -0.445 4.039 1 97 80 HIS B O 1
ATOM 2060 N N . LEU B 1 81 ? 9.242 1.549 4.949 1 97.75 81 LEU B N 1
ATOM 2061 C CA . LEU B 1 81 ? 9.023 2.27 3.699 1 97.75 81 LEU B CA 1
ATOM 2062 C C . LEU B 1 81 ? 7.918 1.609 2.879 1 97.75 81 LEU B C 1
ATOM 2064 O O . LEU B 1 81 ? 8.039 1.479 1.658 1 97.75 81 LEU B O 1
ATOM 2068 N N . VAL B 1 82 ? 6.863 1.122 3.586 1 97.62 82 VAL B N 1
ATOM 2069 C CA . VAL B 1 82 ? 5.637 0.579 3.008 1 97.62 82 VAL B CA 1
ATOM 2070 C C . VAL B 1 82 ? 4.469 1.519 3.299 1 97.62 82 VAL B C 1
ATOM 2072 O O . VAL B 1 82 ? 4.379 2.09 4.387 1 97.62 82 VAL B O 1
ATOM 2075 N N . PRO B 1 83 ? 3.582 1.667 2.334 1 97.81 83 PRO B N 1
ATOM 2076 C CA . PRO B 1 83 ? 2.508 2.648 2.498 1 97.81 83 PRO B CA 1
ATOM 2077 C C . PRO B 1 83 ? 1.581 2.32 3.666 1 97.81 83 PRO B C 1
ATOM 2079 O O . PRO B 1 83 ? 1.416 1.148 4.016 1 97.81 83 PRO B O 1
ATOM 2082 N N . PHE B 1 84 ? 1.047 3.281 4.328 1 97.94 84 PHE B N 1
ATOM 2083 C CA . PHE B 1 84 ? -0.176 3.227 5.117 1 97.94 84 PHE B CA 1
ATOM 2084 C C . PHE B 1 84 ? -1.135 4.34 4.711 1 97.94 84 PHE B C 1
ATOM 2086 O O . PHE B 1 84 ? -0.713 5.359 4.16 1 97.94 84 PHE B O 1
ATOM 2093 N N . TYR B 1 85 ? -2.35 4.102 4.867 1 97.56 85 TYR B N 1
ATOM 2094 C CA . TYR B 1 85 ? -3.357 5 4.316 1 97.56 85 TYR B CA 1
ATOM 2095 C C . TYR B 1 85 ? -4.656 4.918 5.109 1 97.56 85 TYR B C 1
ATOM 2097 O O . TYR B 1 85 ? -4.887 3.947 5.836 1 97.56 85 TYR B O 1
ATOM 2105 N N . GLY B 1 86 ? -5.492 5.949 4.992 1 97 86 GLY B N 1
ATOM 2106 C CA . GLY B 1 86 ? -6.777 6.008 5.664 1 97 86 GLY B CA 1
ATOM 2107 C C . GLY B 1 86 ? -7.414 7.387 5.613 1 97 86 GLY B C 1
ATOM 2108 O O . GLY B 1 86 ? -7.508 7.992 4.547 1 97 86 GLY B O 1
ATOM 2109 N N . HIS B 1 87 ? -7.914 7.758 6.738 1 98 87 HIS B N 1
ATOM 2110 C CA . HIS B 1 87 ? -8.633 9.023 6.793 1 98 87 HIS B CA 1
ATOM 2111 C C . HIS B 1 87 ? -8.227 9.836 8.023 1 98 87 HIS B C 1
ATOM 2113 O O . HIS B 1 87 ? -8.062 9.273 9.109 1 98 87 HIS B O 1
ATOM 2119 N N . ALA B 1 88 ? -8.102 11.078 7.781 1 98.44 88 ALA B N 1
ATOM 2120 C CA . ALA B 1 88 ? -7.914 12.039 8.867 1 98.44 88 ALA B CA 1
ATOM 2121 C C . ALA B 1 88 ? -9.18 12.859 9.102 1 98.44 88 ALA B C 1
ATOM 2123 O O . ALA B 1 88 ? -9.914 13.156 8.156 1 98.44 88 ALA B O 1
ATOM 2124 N N . HIS B 1 89 ? -9.461 13.141 10.344 1 98.19 89 HIS B N 1
ATOM 2125 C CA . HIS B 1 89 ? -10.531 14.031 10.781 1 98.19 89 HIS B CA 1
ATOM 2126 C C . HIS B 1 89 ? -9.977 15.188 11.609 1 98.19 89 HIS B C 1
ATOM 2128 O O . HIS B 1 89 ? -9.242 14.969 12.57 1 98.19 89 HIS B O 1
ATOM 2134 N N . ILE B 1 90 ? -10.297 16.406 11.203 1 97.94 90 ILE B N 1
ATOM 2135 C CA . ILE B 1 90 ? -9.773 17.594 11.867 1 97.94 90 ILE B CA 1
ATOM 2136 C C . ILE B 1 90 ? -10.922 18.5 12.305 1 97.94 90 ILE B C 1
ATOM 2138 O O . ILE B 1 90 ? -11.766 18.875 11.492 1 97.94 90 ILE B O 1
ATOM 2142 N N . GLY B 1 91 ? -10.961 18.766 13.594 1 96.56 91 GLY B N 1
ATOM 2143 C CA . GLY B 1 91 ? -11.883 19.734 14.156 1 96.56 91 GLY B CA 1
ATOM 2144 C C . GLY B 1 91 ? -11.195 20.828 14.945 1 96.56 91 GLY B C 1
ATOM 2145 O O . GLY B 1 91 ? -10.172 20.578 15.594 1 96.56 91 GLY B O 1
ATOM 2146 N N . TYR B 1 92 ? -11.734 22.047 14.859 1 95.69 92 TYR B N 1
ATOM 2147 C CA . TYR B 1 92 ? -11.203 23.109 15.711 1 95.69 92 TYR B CA 1
ATOM 2148 C C . TYR B 1 92 ? -12.258 24.172 15.953 1 95.69 92 TYR B C 1
ATOM 2150 O O . TYR B 1 92 ? -13.227 24.297 15.195 1 95.69 92 TYR B O 1
ATOM 2158 N N . ILE B 1 93 ? -12.148 24.828 17.078 1 95 93 ILE B N 1
ATOM 2159 C CA . ILE B 1 93 ? -12.938 26 17.453 1 95 93 ILE B CA 1
ATOM 2160 C C . ILE B 1 93 ? -12.078 27.25 17.312 1 95 93 ILE B C 1
ATOM 2162 O O . ILE B 1 93 ? -11.094 27.422 18.031 1 95 93 ILE B O 1
ATOM 2166 N N . PRO B 1 94 ? -12.531 28.109 16.375 1 93.88 94 PRO B N 1
ATOM 2167 C CA . PRO B 1 94 ? -11.711 29.312 16.188 1 93.88 94 PRO B CA 1
ATOM 2168 C C . PRO B 1 94 ? -11.508 30.094 17.469 1 93.88 94 PRO B C 1
ATOM 2170 O O . PRO B 1 94 ? -12.383 30.109 18.344 1 93.88 94 PRO B O 1
ATOM 2173 N N . GLY B 1 95 ? -10.359 30.734 17.609 1 90.25 95 GLY B N 1
ATOM 2174 C CA . GLY B 1 95 ? -10.047 31.547 18.766 1 90.25 95 GLY B CA 1
ATOM 2175 C C . GLY B 1 95 ? -10.711 32.906 18.719 1 90.25 95 GLY B C 1
ATOM 2176 O O . GLY B 1 95 ? -11.641 33.125 17.938 1 90.25 95 GLY B O 1
ATOM 2177 N N . GLY B 1 96 ? -10.305 33.75 19.734 1 84.75 96 GLY B N 1
ATOM 2178 C CA . GLY B 1 96 ? -10.891 35.094 19.906 1 84.75 96 GLY B CA 1
ATOM 2179 C C . GLY B 1 96 ? -10.789 35.938 18.656 1 84.75 96 GLY B C 1
ATOM 2180 O O . GLY B 1 96 ? -11.664 36.781 18.391 1 84.75 96 GLY B O 1
ATOM 2181 N N . GLU B 1 97 ? -9.781 35.688 17.812 1 82.88 97 GLU B N 1
ATOM 2182 C CA . GLU B 1 97 ? -9.57 36.469 16.594 1 82.88 97 GLU B CA 1
ATOM 2183 C C . GLU B 1 97 ? -10.398 35.938 15.43 1 82.88 97 GLU B C 1
ATOM 2185 O O . GLU B 1 97 ? -10.469 36.531 14.359 1 82.88 97 GLU B O 1
ATOM 2190 N N . GLY B 1 98 ? -11.023 34.812 15.688 1 80.88 98 GLY B N 1
ATOM 2191 C CA . GLY B 1 98 ? -11.93 34.25 14.703 1 80.88 98 GLY B CA 1
ATOM 2192 C C . GLY B 1 98 ? -11.227 33.781 13.445 1 80.88 98 GLY B C 1
ATOM 2193 O O . GLY B 1 98 ? -11.773 33.875 12.344 1 80.88 98 GLY B O 1
ATOM 2194 N N . ARG B 1 99 ? -9.992 33.312 13.469 1 82.75 99 ARG B N 1
ATOM 2195 C CA . ARG B 1 99 ? -9.227 32.875 12.312 1 82.75 99 ARG B CA 1
ATOM 2196 C C . ARG B 1 99 ? -9.727 31.516 11.82 1 82.75 99 ARG B C 1
ATOM 2198 O O . ARG B 1 99 ? -9.758 30.547 12.586 1 82.75 99 ARG B O 1
ATOM 2205 N N . VAL B 1 100 ? -10.227 31.469 10.625 1 88.56 100 VAL B N 1
ATOM 2206 C CA . VAL B 1 100 ? -10.672 30.234 9.984 1 88.56 100 VAL B CA 1
ATOM 2207 C C . VAL B 1 100 ? -9.883 30 8.688 1 88.56 100 VAL B C 1
ATOM 2209 O O . VAL B 1 100 ? -9.555 30.969 7.988 1 88.56 100 VAL B O 1
ATOM 2212 N N . THR B 1 101 ? -9.555 28.828 8.43 1 89.94 101 THR B N 1
ATOM 2213 C CA . THR B 1 101 ? -8.828 28.5 7.207 1 89.94 101 THR B CA 1
ATOM 2214 C C . THR B 1 101 ? -9.742 27.828 6.191 1 89.94 101 THR B C 1
ATOM 2216 O O . THR B 1 101 ? -10.812 27.328 6.551 1 89.94 101 THR B O 1
ATOM 2219 N N . GLY B 1 102 ? -9.305 27.969 4.871 1 87.38 102 GLY B N 1
ATOM 2220 C CA . GLY B 1 102 ? -10.023 27.219 3.852 1 87.38 102 GLY B CA 1
ATOM 2221 C C . GLY B 1 102 ? -10.039 25.719 4.109 1 87.38 102 GLY B C 1
ATOM 2222 O O . GLY B 1 102 ? -9.062 25.156 4.609 1 87.38 102 GLY B O 1
ATOM 2223 N N . LEU B 1 103 ? -11.172 25.125 3.838 1 87.12 103 LEU B N 1
ATOM 2224 C CA . LEU B 1 103 ? -11.336 23.703 4.082 1 87.12 103 LEU B CA 1
ATOM 2225 C C . LEU B 1 103 ? -10.289 22.891 3.324 1 87.12 103 LEU B C 1
ATOM 2227 O O . LEU B 1 103 ? -9.734 21.922 3.863 1 87.12 103 LEU B O 1
ATOM 2231 N N . SER B 1 104 ? -9.922 23.266 2.145 1 91.94 104 SER B N 1
ATOM 2232 C CA . SER B 1 104 ? -8.945 22.547 1.326 1 91.94 104 SER B CA 1
ATOM 2233 C C . SER B 1 104 ? -7.547 22.641 1.934 1 91.94 104 SER B C 1
ATOM 2235 O O . SER B 1 104 ? -6.707 21.766 1.693 1 91.94 104 SER B O 1
ATOM 2237 N N . LYS B 1 105 ? -7.324 23.656 2.707 1 94.25 105 LYS B N 1
ATOM 2238 C CA . LYS B 1 105 ? -6.02 23.828 3.332 1 94.25 105 LYS B CA 1
ATOM 2239 C C . LYS B 1 105 ? -5.789 22.797 4.43 1 94.25 105 LYS B C 1
ATOM 2241 O O . LYS B 1 105 ? -4.656 22.375 4.672 1 94.25 105 LYS B O 1
ATOM 2246 N N . LEU B 1 106 ? -6.879 22.375 5.07 1 95.19 106 LEU B N 1
ATOM 2247 C CA . LEU B 1 106 ? -6.75 21.344 6.082 1 95.19 106 LEU B CA 1
ATOM 2248 C C . LEU B 1 106 ? -6.324 20.016 5.449 1 95.19 106 LEU B C 1
ATOM 2250 O O . LEU B 1 106 ? -5.477 19.312 5.996 1 95.19 106 LEU B O 1
ATOM 2254 N N . ALA B 1 107 ? -6.898 19.734 4.316 1 95.31 107 ALA B N 1
ATOM 2255 C CA . ALA B 1 107 ? -6.5 18.531 3.582 1 95.31 107 ALA B CA 1
ATOM 2256 C C . ALA B 1 107 ? -5.035 18.609 3.154 1 95.31 107 ALA B C 1
ATOM 2258 O O . ALA B 1 107 ? -4.293 17.641 3.275 1 95.31 107 ALA B O 1
ATOM 2259 N N . ARG B 1 108 ? -4.629 19.734 2.701 1 96 108 ARG B N 1
ATOM 2260 C CA . ARG B 1 108 ? -3.248 19.938 2.273 1 96 108 ARG B CA 1
ATOM 2261 C C . ARG B 1 108 ? -2.287 19.844 3.453 1 96 108 ARG B C 1
ATOM 2263 O O . ARG B 1 108 ? -1.158 19.359 3.303 1 96 108 ARG B O 1
ATOM 2270 N N . LEU B 1 109 ? -2.748 20.328 4.594 1 97.25 109 LEU B N 1
ATOM 2271 C CA . LEU B 1 109 ? -1.935 20.234 5.797 1 97.25 109 LEU B CA 1
ATOM 2272 C C . LEU B 1 109 ? -1.635 18.766 6.121 1 97.25 109 LEU B C 1
ATOM 2274 O O . LEU B 1 109 ? -0.495 18.422 6.434 1 97.25 109 LEU B O 1
ATOM 2278 N N . VAL B 1 110 ? -2.65 17.938 6.027 1 98.06 110 VAL B N 1
ATOM 2279 C CA . VAL B 1 110 ? -2.455 16.516 6.262 1 98.06 110 VAL B CA 1
ATOM 2280 C C . VAL B 1 110 ? -1.413 15.969 5.285 1 98.06 110 VAL B C 1
ATOM 2282 O O . VAL B 1 110 ? -0.495 15.25 5.688 1 98.06 110 VAL B O 1
ATOM 2285 N N . ASP B 1 111 ? -1.464 16.375 4.055 1 96.75 111 ASP B N 1
ATOM 2286 C CA . ASP B 1 111 ? -0.553 15.883 3.021 1 96.75 111 ASP B CA 1
ATOM 2287 C C . ASP B 1 111 ? 0.885 16.312 3.316 1 96.75 111 ASP B C 1
ATOM 2289 O O . ASP B 1 111 ? 1.822 15.539 3.084 1 96.75 111 ASP B O 1
ATOM 2293 N N . VAL B 1 112 ? 1.045 17.5 3.787 1 97.44 112 VAL B N 1
ATOM 2294 C CA . VAL B 1 112 ? 2.375 18.031 4.082 1 97.44 112 VAL B CA 1
ATOM 2295 C C . VAL B 1 112 ? 3.1 17.094 5.043 1 97.44 112 VAL B C 1
ATOM 2297 O O . VAL B 1 112 ? 4.273 16.766 4.836 1 97.44 112 VAL B O 1
ATOM 2300 N N . TYR B 1 113 ? 2.383 16.625 6.008 1 98.25 113 TYR B N 1
ATOM 2301 C CA . TYR B 1 113 ? 3.035 15.789 7.016 1 98.25 113 TYR B CA 1
ATOM 2302 C C . TYR B 1 113 ? 2.965 14.312 6.641 1 98.25 113 TYR B C 1
ATOM 2304 O O . TYR B 1 113 ? 3.816 13.523 7.047 1 98.25 113 TYR B O 1
ATOM 2312 N N . ALA B 1 114 ? 1.955 13.914 5.887 1 98.44 114 ALA B N 1
ATOM 2313 C CA . ALA B 1 114 ? 1.81 12.516 5.5 1 98.44 114 ALA B CA 1
ATOM 2314 C C . ALA B 1 114 ? 2.848 12.125 4.449 1 98.44 114 ALA B C 1
ATOM 2316 O O . ALA B 1 114 ? 3.338 10.992 4.438 1 98.44 114 ALA B O 1
ATOM 2317 N N . LYS B 1 115 ? 3.182 13.039 3.543 1 97.56 115 LYS B N 1
ATOM 2318 C CA . LYS B 1 115 ? 4.066 12.734 2.424 1 97.56 115 LYS B CA 1
ATOM 2319 C C . LYS B 1 115 ? 5.531 12.789 2.852 1 97.56 115 LYS B C 1
ATOM 2321 O O . LYS B 1 115 ? 6.336 13.484 2.23 1 97.56 115 LYS B O 1
ATOM 2326 N N . ARG B 1 116 ? 5.82 12.07 3.914 1 97.62 116 ARG B N 1
ATOM 2327 C CA . ARG B 1 116 ? 7.121 11.859 4.543 1 97.62 116 ARG B CA 1
ATOM 2328 C C . ARG B 1 116 ? 7.262 10.422 5.043 1 97.62 116 ARG B C 1
ATOM 2330 O O . ARG B 1 116 ? 6.262 9.719 5.203 1 97.62 116 ARG B O 1
ATOM 2337 N N . PRO B 1 117 ? 8.609 9.906 5.117 1 98.06 117 PRO B N 1
ATOM 2338 C CA . PRO B 1 117 ? 8.688 8.766 6.031 1 98.06 117 PRO B CA 1
ATOM 2339 C C . PRO B 1 117 ? 8.133 9.078 7.418 1 98.06 117 PRO B C 1
ATOM 2341 O O . PRO B 1 117 ? 8.633 9.984 8.094 1 98.06 117 PRO B O 1
ATOM 2344 N N . GLN B 1 118 ? 7.086 8.344 7.812 1 98.19 118 GLN B N 1
ATOM 2345 C CA . GLN B 1 118 ? 6.246 8.875 8.883 1 98.19 118 GLN B CA 1
ATOM 2346 C C . GLN B 1 118 ? 5.84 7.781 9.867 1 98.19 118 GLN B C 1
ATOM 2348 O O . GLN B 1 118 ? 5.91 6.594 9.539 1 98.19 118 GLN B O 1
ATOM 2353 N N . VAL B 1 119 ? 5.527 8.109 11.055 1 98 119 VAL B N 1
ATOM 2354 C CA . VAL B 1 119 ? 4.82 7.359 12.086 1 98 119 VAL B CA 1
ATOM 2355 C C . VAL B 1 119 ? 3.459 8 12.352 1 98 119 VAL B C 1
ATOM 2357 O O . VAL B 1 119 ? 3.355 9.219 12.477 1 98 119 VAL B O 1
ATOM 2360 N N . GLN B 1 120 ? 2.402 7.164 12.398 1 98.38 120 GLN B N 1
ATOM 2361 C CA . GLN B 1 120 ? 1.047 7.695 12.492 1 98.38 120 GLN B CA 1
ATOM 2362 C C . GLN B 1 120 ? 0.889 8.594 13.711 1 98.38 120 GLN B C 1
ATOM 2364 O O . GLN B 1 120 ? 0.238 9.641 13.648 1 98.38 120 GLN B O 1
ATOM 2369 N N . GLU B 1 121 ? 1.46 8.188 14.812 1 98.38 121 GLU B N 1
ATOM 2370 C CA . GLU B 1 121 ? 1.4 8.984 16.047 1 98.38 121 GLU B CA 1
ATOM 2371 C C . GLU B 1 121 ? 2.025 10.359 15.836 1 98.38 121 GLU B C 1
ATOM 2373 O O . GLU B 1 121 ? 1.465 11.367 16.266 1 98.38 121 GLU B O 1
ATOM 2378 N N . ARG B 1 122 ? 3.172 10.375 15.227 1 98.25 122 ARG B N 1
ATOM 2379 C CA . ARG B 1 122 ? 3.861 11.633 14.961 1 98.25 122 ARG B CA 1
ATOM 2380 C C . ARG B 1 122 ? 3.07 12.484 13.977 1 98.25 122 ARG B C 1
ATOM 2382 O O . ARG B 1 122 ? 2.963 13.703 14.148 1 98.25 122 ARG B O 1
ATOM 2389 N N . LEU B 1 123 ? 2.559 11.82 12.961 1 98.56 123 LEU B N 1
ATOM 2390 C CA . LEU B 1 123 ? 1.722 12.523 11.992 1 98.56 123 LEU B CA 1
ATOM 2391 C C . LEU B 1 123 ? 0.575 13.25 12.688 1 98.56 123 LEU B C 1
ATOM 2393 O O . LEU B 1 123 ? 0.355 14.438 12.453 1 98.56 123 LEU B O 1
ATOM 2397 N N . THR B 1 124 ? -0.114 12.578 13.602 1 98.75 124 THR B N 1
ATOM 2398 C CA . THR B 1 124 ? -1.247 13.125 14.344 1 98.75 124 THR B CA 1
ATOM 2399 C C . THR B 1 124 ? -0.824 14.344 15.156 1 98.75 124 THR B C 1
ATOM 2401 O O . THR B 1 124 ? -1.478 15.391 15.109 1 98.75 124 THR B O 1
ATOM 2404 N N . THR B 1 125 ? 0.294 14.211 15.758 1 98.62 125 THR B N 1
ATOM 2405 C CA . THR B 1 125 ? 0.81 15.281 16.609 1 98.62 125 THR B CA 1
ATOM 2406 C C . THR B 1 125 ? 1.226 16.484 15.773 1 98.62 125 THR B C 1
ATOM 2408 O O . THR B 1 125 ? 0.931 17.625 16.125 1 98.62 125 THR B O 1
ATOM 2411 N N . GLN B 1 126 ? 1.889 16.234 14.703 1 98.44 126 GLN B N 1
ATOM 2412 C CA . GLN B 1 126 ? 2.365 17.312 13.844 1 98.44 126 GLN B CA 1
ATOM 2413 C C . GLN B 1 126 ? 1.201 18.125 13.289 1 98.44 126 GLN B C 1
ATOM 2415 O O . GLN B 1 126 ? 1.274 19.359 13.227 1 98.44 126 GLN B O 1
ATOM 2420 N N . VAL B 1 127 ? 0.144 17.469 12.945 1 98.5 127 VAL B N 1
ATOM 2421 C CA . VAL B 1 127 ? -1.011 18.156 12.383 1 98.5 127 VAL B CA 1
ATOM 2422 C C . VAL B 1 127 ? -1.637 19.062 13.445 1 98.5 127 VAL B C 1
ATOM 2424 O O . VAL B 1 127 ? -1.877 20.25 13.195 1 98.5 127 VAL B O 1
ATOM 2427 N N . ILE B 1 128 ? -1.841 18.562 14.656 1 98.5 128 ILE B N 1
ATOM 2428 C CA . ILE B 1 128 ? -2.535 19.359 15.664 1 98.5 128 ILE B CA 1
ATOM 2429 C C . ILE B 1 128 ? -1.642 20.516 16.109 1 98.5 128 ILE B C 1
ATOM 2431 O O . ILE B 1 128 ? -2.129 21.609 16.406 1 98.5 128 ILE B O 1
ATOM 2435 N N . GLU B 1 129 ? -0.347 20.297 16.188 1 98.25 129 GLU B N 1
ATOM 2436 C CA . GLU B 1 129 ? 0.573 21.359 16.562 1 98.25 129 GLU B CA 1
ATOM 2437 C C . GLU B 1 129 ? 0.577 22.484 15.523 1 98.25 129 GLU B C 1
ATOM 2439 O O . GLU B 1 129 ? 0.675 23.656 15.867 1 98.25 129 GLU B O 1
ATOM 2444 N N . ALA B 1 130 ? 0.496 22.047 14.305 1 97.5 130 ALA B N 1
ATOM 2445 C CA . ALA B 1 130 ? 0.423 23.047 13.234 1 97.5 130 ALA B CA 1
ATOM 2446 C C . ALA B 1 130 ? -0.832 23.906 13.375 1 97.5 130 ALA B C 1
ATOM 2448 O O . ALA B 1 130 ? -0.785 25.109 13.164 1 97.5 130 ALA B O 1
ATOM 2449 N N . LEU B 1 131 ? -1.952 23.312 13.711 1 96.06 131 LEU B N 1
ATOM 2450 C CA . LEU B 1 131 ? -3.186 24.062 13.93 1 96.06 131 LEU B CA 1
ATOM 2451 C C . LEU B 1 131 ? -3.012 25.078 15.055 1 96.06 131 LEU B C 1
ATOM 2453 O O . LEU B 1 131 ? -3.4 26.234 14.914 1 96.06 131 LEU B O 1
ATOM 2457 N N . GLU B 1 132 ? -2.404 24.609 16.109 1 96.06 132 GLU B N 1
ATOM 2458 C CA . GLU B 1 132 ? -2.191 25.484 17.25 1 96.06 132 GLU B CA 1
ATOM 2459 C C . GLU B 1 132 ? -1.303 26.672 16.875 1 96.06 132 GLU B C 1
ATOM 2461 O O . GLU B 1 132 ? -1.603 27.812 17.219 1 96.06 132 GLU B O 1
ATOM 2466 N N . GLU B 1 133 ? -0.333 26.328 16.188 1 94.81 133 GLU B N 1
ATOM 2467 C CA . GLU B 1 133 ? 0.667 27.344 15.867 1 94.81 133 GLU B CA 1
ATOM 2468 C C . GLU B 1 133 ? 0.106 28.375 14.906 1 94.81 133 GLU B C 1
ATOM 2470 O O . GLU B 1 133 ? 0.329 29.578 15.078 1 94.81 133 GLU B O 1
ATOM 2475 N N . HIS B 1 134 ? -0.671 28 13.938 1 93.12 134 HIS B N 1
ATOM 2476 C CA . HIS B 1 134 ? -0.981 28.906 12.828 1 93.12 134 HIS B CA 1
ATOM 2477 C C . HIS B 1 134 ? -2.404 29.438 12.938 1 93.12 134 HIS B C 1
ATOM 2479 O O . HIS B 1 134 ? -2.705 30.531 12.43 1 93.12 134 HIS B O 1
ATOM 2485 N N . LEU B 1 135 ? -3.318 28.719 13.594 1 92.12 135 LEU B N 1
ATOM 2486 C CA . LEU B 1 135 ? -4.703 29.172 13.68 1 92.12 135 LEU B CA 1
ATOM 2487 C C . LEU B 1 135 ? -5.027 29.656 15.094 1 92.12 135 LEU B C 1
ATOM 2489 O O . LEU B 1 135 ? -6.012 30.375 15.289 1 92.12 135 LEU B O 1
ATOM 2493 N N . GLN B 1 136 ? -4.234 29.156 16.109 1 93.75 136 GLN B N 1
ATOM 2494 C CA . GLN B 1 136 ? -4.418 29.516 17.516 1 93.75 136 GLN B CA 1
ATOM 2495 C C . GLN B 1 136 ? -5.867 29.328 17.938 1 93.75 136 GLN B C 1
ATOM 2497 O O . GLN B 1 136 ? -6.477 30.25 18.5 1 93.75 136 GLN B O 1
ATOM 2502 N N . PRO B 1 137 ? -6.359 28.141 17.703 1 95.81 137 PRO B N 1
ATOM 2503 C CA . PRO B 1 137 ? -7.758 27.891 18.062 1 95.81 137 PRO B CA 1
ATOM 2504 C C . PRO B 1 137 ? -7.977 27.812 19.578 1 95.81 137 PRO B C 1
ATOM 2506 O O . PRO B 1 137 ? -7.027 27.578 20.328 1 95.81 137 PRO B O 1
ATOM 2509 N N . THR B 1 138 ? -9.258 28.047 20 1 96.19 138 THR B N 1
ATOM 2510 C CA . THR B 1 138 ? -9.617 27.828 21.391 1 96.19 138 THR B CA 1
ATOM 2511 C C . THR B 1 138 ? -9.539 26.344 21.75 1 96.19 138 THR B C 1
ATOM 2513 O O . THR B 1 138 ? -9.219 25.984 22.891 1 96.19 138 THR B O 1
ATOM 2516 N N . GLY B 1 139 ? -9.75 25.484 20.828 1 97 139 GLY B N 1
ATOM 2517 C CA . GLY B 1 139 ? -9.656 24.047 20.922 1 97 139 GLY B CA 1
ATOM 2518 C C . GLY B 1 139 ? -9.477 23.359 19.594 1 97 139 GLY B C 1
ATOM 2519 O O . GLY B 1 139 ? -9.867 23.906 18.547 1 97 139 GLY B O 1
ATOM 2520 N N . ALA B 1 140 ? -8.859 22.188 19.625 1 97.88 140 ALA B N 1
ATOM 2521 C CA . ALA B 1 140 ? -8.648 21.438 18.391 1 97.88 140 ALA B CA 1
ATOM 2522 C C . ALA B 1 140 ? -8.617 19.938 18.656 1 97.88 140 ALA B C 1
ATOM 2524 O O . ALA B 1 140 ? -8.273 19.5 19.766 1 97.88 140 ALA B O 1
ATOM 2525 N N . ILE B 1 141 ? -9.062 19.203 17.609 1 98.31 141 ILE B N 1
ATOM 2526 C CA . ILE B 1 141 ? -9.031 17.734 17.688 1 98.31 141 ILE B CA 1
ATOM 2527 C C . ILE B 1 141 ? -8.609 17.172 16.328 1 98.31 141 ILE B C 1
ATOM 2529 O O . ILE B 1 141 ? -9.047 17.656 15.281 1 98.31 141 ILE B O 1
ATOM 2533 N N . VAL B 1 142 ? -7.715 16.219 16.375 1 98.62 142 VAL B N 1
ATOM 2534 C CA . VAL B 1 142 ? -7.301 15.453 15.203 1 98.62 142 VAL B CA 1
ATOM 2535 C C . VAL B 1 142 ? -7.43 13.961 15.484 1 98.62 142 VAL B C 1
ATOM 2537 O O . VAL B 1 142 ? -6.965 13.469 16.516 1 98.62 142 VAL B O 1
ATOM 2540 N N . VAL B 1 143 ? -8.141 13.273 14.617 1 98.5 143 VAL B N 1
ATOM 2541 C CA . VAL B 1 143 ? -8.258 11.82 14.656 1 98.5 143 VAL B CA 1
ATOM 2542 C C . VAL B 1 143 ? -7.805 11.227 13.328 1 98.5 143 VAL B C 1
ATOM 2544 O O . VAL B 1 143 ? -8.273 11.641 12.266 1 98.5 143 VAL B O 1
ATOM 2547 N N . ILE B 1 144 ? -6.875 10.289 13.398 1 98.5 144 ILE B N 1
ATOM 2548 C CA . ILE B 1 144 ? -6.391 9.625 12.195 1 98.5 144 ILE B CA 1
ATOM 2549 C C . ILE B 1 144 ? -6.613 8.117 12.312 1 98.5 144 ILE B C 1
ATOM 2551 O O . ILE B 1 144 ? -6.297 7.512 13.336 1 98.5 144 ILE B O 1
ATOM 2555 N N . GLN B 1 145 ? -7.258 7.547 11.336 1 98.31 145 GLN B N 1
ATOM 2556 C CA . GLN B 1 145 ? -7.449 6.105 11.188 1 98.31 145 GLN B CA 1
ATOM 2557 C C . GLN B 1 145 ? -6.773 5.59 9.922 1 98.31 145 GLN B C 1
ATOM 2559 O O . GLN B 1 145 ? -6.965 6.145 8.836 1 98.31 145 GLN B O 1
ATOM 2564 N N . ALA B 1 146 ? -5.965 4.551 10.125 1 98 146 ALA B N 1
ATOM 2565 C CA . ALA B 1 146 ? -5.219 4.117 8.945 1 98 146 ALA B CA 1
ATOM 2566 C C . ALA B 1 146 ? -4.953 2.613 8.984 1 98 146 ALA B C 1
ATOM 2568 O O . ALA B 1 146 ? -4.922 2.01 10.062 1 98 146 ALA B O 1
ATOM 2569 N N . GLU B 1 147 ? -4.871 2.031 7.828 1 96.69 147 GLU B N 1
ATOM 2570 C CA . GLU B 1 147 ? -4.352 0.681 7.625 1 96.69 147 GLU B CA 1
ATOM 2571 C C . GLU B 1 147 ? -2.889 0.708 7.199 1 96.69 147 GLU B C 1
ATOM 2573 O O . GLU B 1 147 ? -2.504 1.493 6.328 1 96.69 147 GLU B O 1
ATOM 2578 N N . HIS B 1 148 ? -2.129 -0.088 7.891 1 97.38 148 HIS B N 1
ATOM 2579 C CA . HIS B 1 148 ? -0.705 -0.187 7.598 1 97.38 148 HIS B CA 1
ATOM 2580 C C . HIS B 1 148 ? -0.4 -1.425 6.758 1 97.38 148 HIS B C 1
ATOM 2582 O O . HIS B 1 148 ? -0.528 -2.553 7.242 1 97.38 148 HIS B O 1
ATOM 2588 N N . MET B 1 149 ? 0.12 -1.192 5.582 1 96.06 149 MET B N 1
ATOM 2589 C CA . MET B 1 149 ? 0.403 -2.314 4.691 1 96.06 149 MET B CA 1
ATOM 2590 C C . MET B 1 149 ? 1.544 -3.168 5.238 1 96.06 149 MET B C 1
ATOM 2592 O O . MET B 1 149 ? 1.609 -4.367 4.973 1 96.06 149 MET B O 1
ATOM 2596 N N . CYS B 1 150 ? 2.461 -2.57 5.996 1 94.94 150 CYS B N 1
ATOM 2597 C CA . CYS B 1 150 ? 3.549 -3.348 6.578 1 94.94 150 CYS B CA 1
ATOM 2598 C C . CYS B 1 150 ? 3.018 -4.371 7.57 1 94.94 150 CYS B C 1
ATOM 2600 O O . CYS B 1 150 ? 3.707 -5.34 7.902 1 94.94 150 CYS B O 1
ATOM 2602 N N . MET B 1 151 ? 1.809 -4.184 8.008 1 92 151 MET B N 1
ATOM 2603 C CA . MET B 1 151 ? 1.168 -5.168 8.875 1 92 151 MET B CA 1
ATOM 2604 C C . MET B 1 151 ? 0.282 -6.113 8.07 1 92 151 MET B C 1
ATOM 2606 O O . MET B 1 151 ? 0.007 -7.234 8.5 1 92 151 MET B O 1
ATOM 2610 N N . SER B 1 152 ? -0.117 -5.625 6.98 1 92.81 152 SER B N 1
ATOM 2611 C CA . SER B 1 152 ? -1.059 -6.395 6.176 1 92.81 152 SER B CA 1
ATOM 2612 C C . SER B 1 152 ? -0.332 -7.375 5.262 1 92.81 152 SER B C 1
ATOM 2614 O O . SER B 1 152 ? -0.787 -8.508 5.07 1 92.81 152 SER B O 1
ATOM 2616 N N . MET B 1 153 ? 0.836 -6.965 4.762 1 91.94 153 MET B N 1
ATOM 2617 C CA . MET B 1 153 ? 1.394 -7.73 3.652 1 91.94 153 MET B CA 1
ATOM 2618 C C . MET B 1 153 ? 2.617 -8.523 4.098 1 91.94 153 MET B C 1
ATOM 2620 O O . MET B 1 153 ? 3.121 -9.367 3.354 1 91.94 153 MET B O 1
ATOM 2624 N N . ARG B 1 154 ? 2.957 -8.273 5.309 1 88.31 154 ARG B N 1
ATOM 2625 C CA . ARG B 1 154 ? 4.137 -8.969 5.82 1 88.31 154 ARG B CA 1
ATOM 2626 C C . ARG B 1 154 ? 4.062 -9.125 7.336 1 88.31 154 ARG B C 1
ATOM 2628 O O . ARG B 1 154 ? 3.225 -8.5 7.992 1 88.31 154 ARG B O 1
ATOM 2635 N N . GLY B 1 155 ? 4.973 -9.969 7.777 1 89.5 155 GLY B N 1
ATOM 2636 C CA . GLY B 1 155 ? 5.039 -10.156 9.219 1 89.5 155 GLY B CA 1
ATOM 2637 C C . GLY B 1 155 ? 3.805 -10.828 9.789 1 89.5 155 GLY B C 1
ATOM 2638 O O . GLY B 1 155 ? 3.459 -11.945 9.398 1 89.5 155 GLY B O 1
ATOM 2639 N N . VAL B 1 156 ? 3.074 -10.18 10.555 1 81.94 156 VAL B N 1
ATOM 2640 C CA . VAL B 1 156 ? 1.923 -10.719 11.266 1 81.94 156 VAL B CA 1
ATOM 2641 C C . VAL B 1 156 ? 0.782 -10.977 10.281 1 81.94 156 VAL B C 1
ATOM 2643 O O . VAL B 1 156 ? -0.099 -11.797 10.547 1 81.94 156 VAL B O 1
ATOM 2646 N N . ARG B 1 157 ? 0.697 -10.32 9.148 1 84.19 157 ARG B N 1
ATOM 2647 C CA . ARG B 1 157 ? -0.27 -10.461 8.062 1 84.19 157 ARG B CA 1
ATOM 2648 C C . ARG B 1 157 ? -1.698 -10.391 8.594 1 84.19 157 ARG B C 1
ATOM 2650 O O . ARG B 1 157 ? -2.443 -11.375 8.516 1 84.19 157 ARG B O 1
ATOM 2657 N N . LYS B 1 158 ? -2.078 -9.297 9.141 1 83.62 158 LYS B N 1
ATOM 2658 C CA . LYS B 1 158 ? -3.416 -9.016 9.648 1 83.62 158 LYS B CA 1
ATOM 2659 C C . LYS B 1 158 ? -4.117 -7.961 8.805 1 83.62 158 LYS B C 1
ATOM 2661 O O . LYS B 1 158 ? -4.289 -6.82 9.242 1 83.62 158 LYS B O 1
ATOM 2666 N N . PRO B 1 159 ? -4.598 -8.414 7.688 1 85.94 159 PRO B N 1
ATOM 2667 C CA . PRO B 1 159 ? -5.258 -7.441 6.816 1 85.94 159 PRO B CA 1
ATOM 2668 C C . PRO B 1 159 ? -6.547 -6.887 7.426 1 85.94 159 PRO B C 1
ATOM 2670 O O . PRO B 1 159 ? -7.254 -7.605 8.141 1 85.94 159 PRO B O 1
ATOM 2673 N N . GLY B 1 160 ? -6.812 -5.594 7.156 1 86 160 GLY B N 1
ATOM 2674 C CA . GLY B 1 160 ? -8.062 -4.984 7.582 1 86 160 GLY B CA 1
ATOM 2675 C C . GLY B 1 160 ? -7.969 -4.32 8.945 1 86 160 GLY B C 1
ATOM 2676 O O . GLY B 1 160 ? -8.875 -3.588 9.352 1 86 160 GLY B O 1
ATOM 2677 N N . THR B 1 161 ? -6.883 -4.613 9.656 1 91.19 161 THR B N 1
ATOM 2678 C CA . THR B 1 161 ? -6.695 -3.951 10.938 1 91.19 161 THR B CA 1
ATOM 2679 C C . THR B 1 161 ? -6.449 -2.457 10.75 1 91.19 161 THR B C 1
ATOM 2681 O O . THR B 1 161 ? -5.703 -2.053 9.859 1 91.19 161 THR B O 1
ATOM 2684 N N . LYS B 1 16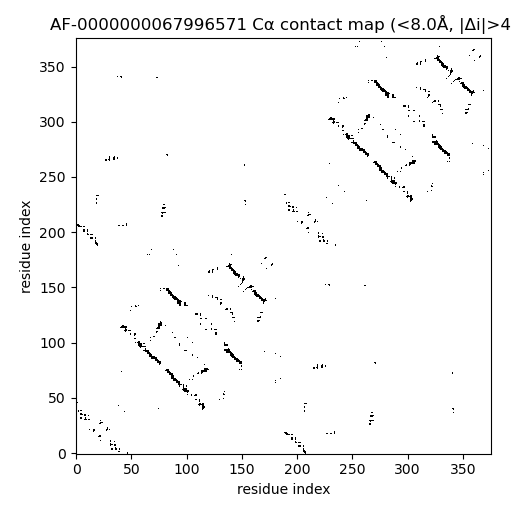2 ? -7.129 -1.702 11.617 1 95.31 162 LYS B N 1
ATOM 2685 C CA . LYS B 1 162 ? -6.973 -0.251 11.555 1 95.31 162 LYS B CA 1
ATOM 2686 C C . LYS B 1 162 ? -6.391 0.296 12.852 1 95.31 162 LYS B C 1
ATOM 2688 O O . LYS B 1 162 ? -6.758 -0.151 13.945 1 95.31 162 LYS B O 1
ATOM 2693 N N . THR B 1 163 ? -5.484 1.212 12.711 1 96.81 163 THR B N 1
ATOM 2694 C CA . THR B 1 163 ? -4.938 1.966 13.836 1 96.81 163 THR B CA 1
ATOM 2695 C C . THR B 1 163 ? -5.605 3.334 13.945 1 96.81 163 THR B C 1
ATOM 2697 O O . THR B 1 163 ? -5.824 4.008 12.938 1 96.81 163 THR B O 1
ATOM 2700 N N . VAL B 1 164 ? -6.012 3.701 15.188 1 97.69 164 VAL B N 1
ATOM 2701 C CA . VAL B 1 164 ? -6.598 5.016 15.43 1 97.69 164 VAL B CA 1
ATOM 2702 C C . VAL B 1 164 ? -5.707 5.816 16.375 1 97.69 164 VAL B C 1
ATOM 2704 O O . VAL B 1 164 ? -5.301 5.316 17.422 1 97.69 164 VAL B O 1
ATOM 2707 N N . THR B 1 165 ? -5.281 6.992 15.992 1 98.44 165 THR B N 1
ATOM 2708 C CA . THR B 1 165 ? -4.562 7.941 16.828 1 98.44 165 THR B CA 1
ATOM 2709 C C . THR B 1 165 ? -5.324 9.258 16.938 1 98.44 165 THR B C 1
ATOM 2711 O O . THR B 1 165 ? -6.059 9.633 16.016 1 98.44 165 THR B O 1
ATOM 2714 N N . SER B 1 166 ? -5.227 9.922 18.094 1 98.06 166 SER B N 1
ATOM 2715 C CA . SER B 1 166 ? -5.918 11.195 18.281 1 98.06 166 SER B CA 1
ATOM 2716 C C . SER B 1 166 ? -5.078 12.164 19.109 1 98.06 166 SER B C 1
ATOM 2718 O O . SER B 1 166 ? -4.16 11.75 19.812 1 98.06 166 SER B O 1
ATOM 2720 N N . ALA B 1 167 ? -5.246 13.375 18.938 1 98.25 167 ALA B N 1
ATOM 2721 C CA . ALA B 1 167 ? -4.711 14.492 19.719 1 98.25 167 ALA B CA 1
ATOM 2722 C C . ALA B 1 167 ? -5.781 15.539 19.984 1 98.25 167 ALA B C 1
ATOM 2724 O O . ALA B 1 167 ? -6.582 15.859 19.094 1 98.25 167 ALA B O 1
ATOM 2725 N N . VAL B 1 168 ? -5.828 16.031 21.219 1 97.94 168 VAL B N 1
ATOM 2726 C CA . VAL B 1 168 ? -6.832 17 21.641 1 97.94 168 VAL B CA 1
ATOM 2727 C C . VAL B 1 168 ? -6.16 18.156 22.359 1 97.94 168 VAL B C 1
ATOM 2729 O O . VAL B 1 168 ? -5.215 17.969 23.125 1 97.94 168 VAL B O 1
ATOM 2732 N N . ARG B 1 169 ? -6.629 19.312 22.062 1 97.75 169 ARG B N 1
ATOM 2733 C CA . ARG B 1 169 ? -6.066 20.516 22.656 1 97.75 169 ARG B CA 1
ATOM 2734 C C . ARG B 1 169 ? -7.168 21.469 23.094 1 97.75 169 ARG B C 1
ATOM 2736 O O . ARG B 1 169 ? -8.281 21.438 22.562 1 97.75 169 ARG B O 1
ATOM 2743 N N . GLY B 1 170 ? -6.887 22.328 24.172 1 97.25 170 GLY B N 1
ATOM 2744 C CA . GLY B 1 170 ? -7.727 23.438 24.578 1 97.25 170 GLY B CA 1
ATOM 2745 C C . GLY B 1 170 ? -9.117 23.016 25.016 1 97.25 170 GLY B C 1
ATOM 2746 O O . GLY B 1 170 ? -9.266 22.094 25.812 1 97.25 170 GLY B O 1
ATOM 2747 N N . ALA B 1 171 ? -10.125 23.766 24.5 1 95.94 171 ALA B N 1
ATOM 2748 C CA . ALA B 1 171 ? -11.516 23.641 24.922 1 95.94 171 ALA B CA 1
ATOM 2749 C C . ALA B 1 171 ? -12.047 22.234 24.625 1 95.94 171 ALA B C 1
ATOM 2751 O O . ALA B 1 171 ? -13 21.781 25.266 1 95.94 171 ALA B O 1
ATOM 2752 N N . LEU B 1 172 ? -11.445 21.547 23.797 1 96.31 172 LEU B N 1
ATOM 2753 C CA . LEU B 1 172 ? -11.945 20.234 23.406 1 96.31 172 LEU B CA 1
ATOM 2754 C C . LEU B 1 172 ? -11.477 19.156 24.375 1 96.31 172 LEU B C 1
ATOM 2756 O O . LEU B 1 172 ? -11.883 17.984 24.266 1 96.31 172 LEU B O 1
ATOM 2760 N N . ARG B 1 173 ? -10.75 19.531 25.281 1 96.12 173 ARG B N 1
ATOM 2761 C CA . ARG B 1 173 ? -10.406 18.594 26.359 1 96.12 173 ARG B CA 1
ATOM 2762 C C . ARG B 1 173 ? -11.586 18.391 27.297 1 96.12 173 ARG B C 1
ATOM 2764 O O . ARG B 1 173 ? -11.609 17.422 28.062 1 96.12 173 ARG B O 1
ATOM 2771 N N . ASP B 1 174 ? -12.484 19.391 27.234 1 95.62 174 ASP B N 1
ATOM 2772 C CA . ASP B 1 174 ? -13.727 19.188 27.984 1 95.62 174 ASP B CA 1
ATOM 2773 C C . ASP B 1 174 ? -14.477 17.953 27.469 1 95.62 174 ASP B C 1
ATOM 2775 O O . ASP B 1 174 ? -14.773 17.859 26.281 1 95.62 174 ASP B O 1
ATOM 2779 N N . PRO B 1 175 ? -14.828 17.109 28.375 1 95 175 PRO B N 1
ATOM 2780 C CA . PRO B 1 175 ? -15.422 15.828 27.969 1 95 175 PRO B CA 1
ATOM 2781 C C . PRO B 1 175 ? -16.688 16.016 27.141 1 95 175 PRO B C 1
ATOM 2783 O O . PRO B 1 175 ? -16.906 15.297 26.156 1 95 175 PRO B O 1
ATOM 2786 N N . ALA B 1 176 ? -17.469 16.906 27.547 1 93.44 176 ALA B N 1
ATOM 2787 C CA . ALA B 1 176 ? -18.719 17.125 26.828 1 93.44 176 ALA B CA 1
ATOM 2788 C C . ALA B 1 176 ? -18.469 17.625 25.406 1 93.44 176 ALA B C 1
ATOM 2790 O O . ALA B 1 176 ? -19.047 17.125 24.453 1 93.44 176 ALA B O 1
ATOM 2791 N N . THR B 1 177 ? -17.625 18.609 25.281 1 91.25 177 THR B N 1
ATOM 2792 C CA . THR B 1 177 ? -17.297 19.172 23.984 1 91.25 177 THR B CA 1
ATOM 2793 C C . THR B 1 177 ? -16.609 18.141 23.109 1 91.25 177 THR B C 1
ATOM 2795 O O . THR B 1 177 ? -16.906 18.031 21.922 1 91.25 177 THR B O 1
ATOM 2798 N N . ARG B 1 178 ? -15.773 17.375 23.703 1 93.5 178 ARG B N 1
ATOM 2799 C CA . ARG B 1 178 ? -15.055 16.328 22.984 1 93.5 178 ARG B CA 1
ATOM 2800 C C . ARG B 1 178 ? -16.016 15.25 22.484 1 93.5 178 ARG B C 1
ATOM 2802 O O . ARG B 1 178 ? -15.906 14.789 21.344 1 93.5 178 ARG B O 1
ATOM 2809 N N . ALA B 1 179 ? -16.953 14.891 23.312 1 92.94 179 ALA B N 1
ATOM 2810 C CA . ALA B 1 179 ? -17.938 13.867 22.953 1 92.94 179 ALA B CA 1
ATOM 2811 C C . ALA B 1 179 ? -18.75 14.305 21.734 1 92.94 179 ALA B C 1
ATOM 2813 O O . ALA B 1 179 ? -19.062 13.484 20.859 1 92.94 179 ALA B O 1
ATOM 2814 N N . GLU B 1 180 ? -19.062 15.492 21.688 1 90.31 180 GLU B N 1
ATOM 2815 C CA . GLU B 1 180 ? -19.797 16.031 20.547 1 90.31 180 GLU B CA 1
ATOM 2816 C C . GLU B 1 180 ? -18.969 15.914 19.266 1 90.31 180 GLU B C 1
ATOM 2818 O O . GLU B 1 180 ? -19.469 15.453 18.234 1 90.31 180 GLU B O 1
ATOM 2823 N N . ALA B 1 181 ? -17.734 16.344 19.391 1 92 181 ALA B N 1
ATOM 2824 C CA . ALA B 1 181 ? -16.844 16.266 18.234 1 92 181 ALA B CA 1
ATOM 2825 C C . ALA B 1 181 ? -16.672 14.82 17.75 1 92 181 ALA B C 1
ATOM 2827 O O . ALA B 1 181 ? -16.797 14.539 16.562 1 92 181 ALA B O 1
ATOM 2828 N N . MET B 1 182 ? -16.578 13.922 18.641 1 94.19 182 MET B N 1
ATOM 2829 C CA . MET B 1 182 ? -16.359 12.516 18.328 1 94.19 182 MET B CA 1
ATOM 2830 C C . MET B 1 182 ? -17.609 11.906 17.688 1 94.19 182 MET B C 1
ATOM 2832 O O . MET B 1 182 ? -17.5 11.062 16.797 1 94.19 182 MET B O 1
ATOM 2836 N N . SER B 1 183 ? -18.719 12.32 18.188 1 93 183 SER B N 1
ATOM 2837 C CA . SER B 1 183 ? -19.984 11.836 17.625 1 93 183 SER B CA 1
ATOM 2838 C C . SER B 1 183 ? -20.109 12.234 16.156 1 93 183 SER B C 1
ATOM 2840 O O . SER B 1 183 ? -20.578 11.445 15.336 1 93 183 SER B O 1
ATOM 2842 N N . LEU B 1 184 ? -19.688 13.375 15.883 1 90.69 184 LEU B N 1
ATOM 2843 C CA . LEU B 1 184 ? -19.75 13.859 14.516 1 90.69 184 LEU B CA 1
ATOM 2844 C C . LEU B 1 184 ? -18.75 13.117 13.633 1 90.69 184 LEU B C 1
ATOM 2846 O O . LEU B 1 184 ? -19.047 12.828 12.469 1 90.69 184 LEU B O 1
ATOM 2850 N N . ILE B 1 185 ? -17.609 12.828 14.141 1 91.75 185 ILE B N 1
ATOM 2851 C CA . ILE B 1 185 ? -16.578 12.117 13.398 1 91.75 185 ILE B CA 1
ATOM 2852 C C . ILE B 1 185 ? -17.062 10.703 13.078 1 91.75 185 ILE B C 1
ATOM 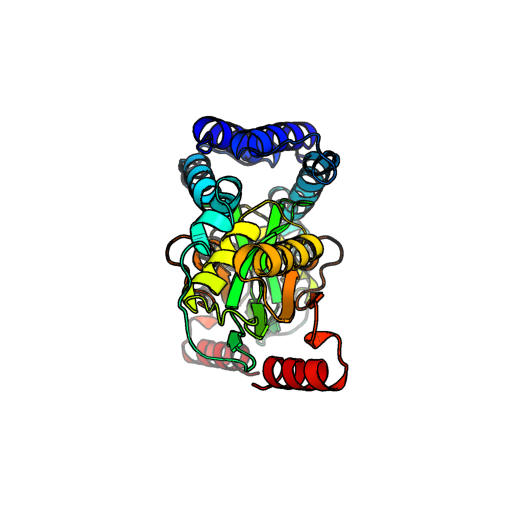2854 O O . ILE B 1 185 ? -16.844 10.203 11.969 1 91.75 185 ILE B O 1
ATOM 2858 N N . ASN B 1 186 ? -17.766 10.086 13.93 1 90.31 186 ASN B N 1
ATOM 2859 C CA . ASN B 1 186 ? -18.172 8.695 13.789 1 90.31 186 ASN B CA 1
ATOM 2860 C C . ASN B 1 186 ? -19.469 8.578 12.977 1 90.31 186 ASN B C 1
ATOM 2862 O O . ASN B 1 186 ? -19.812 7.492 12.508 1 90.31 186 ASN B O 1
ATOM 2866 N N . ALA B 1 187 ? -20.172 9.719 12.906 1 82.94 187 ALA B N 1
ATOM 2867 C CA . ALA B 1 187 ? -21.438 9.688 12.188 1 82.94 187 ALA B CA 1
ATOM 2868 C C . ALA B 1 187 ? -21.219 9.5 10.688 1 82.94 187 ALA B C 1
ATOM 2870 O O . ALA B 1 187 ? -20.266 10.039 10.125 1 82.94 187 ALA B O 1
ATOM 2871 N N . SER B 1 188 ? -21.828 8.398 10.078 1 72.25 188 SER B N 1
ATOM 2872 C CA . SER B 1 188 ? -21.719 8.102 8.648 1 72.25 188 SER B CA 1
ATOM 2873 C C . SER B 1 188 ? -22.562 9.062 7.82 1 72.25 188 SER B C 1
ATOM 2875 O O . SER B 1 188 ? -23.609 9.523 8.281 1 72.25 188 SER B O 1
#

Solvent-accessible surface area (backbone atoms only — not comparable to full-atom values): 19086 Å² total; per-residue (Å²): 124,78,55,38,42,71,54,26,22,54,22,41,44,42,34,35,46,23,57,69,46,64,48,80,40,89,73,31,54,60,18,28,59,42,28,26,55,47,47,47,62,51,33,43,18,69,69,54,56,61,65,80,55,51,66,62,62,39,80,41,102,42,78,53,80,45,75,53,62,72,39,72,50,54,32,26,30,36,52,54,69,33,50,28,36,41,31,35,29,44,33,35,22,29,18,98,79,10,40,40,64,58,72,68,39,58,56,48,46,51,43,37,54,28,13,23,78,33,49,72,66,56,43,42,48,53,50,51,50,45,42,48,71,63,45,47,42,47,14,33,37,32,40,37,39,30,36,47,41,62,40,32,66,31,88,83,48,50,68,88,52,68,49,77,43,72,43,69,34,62,57,36,62,39,64,69,55,32,49,53,54,49,50,59,66,69,54,128,123,79,57,39,43,72,54,26,21,54,22,43,45,42,35,36,46,23,58,70,48,63,49,80,39,94,68,32,58,59,17,26,58,42,28,25,54,48,48,48,61,51,34,43,19,69,71,53,56,62,64,80,54,51,65,63,61,40,79,40,101,41,76,53,80,44,75,52,64,74,37,73,52,53,30,27,30,33,52,55,71,32,51,29,36,40,32,36,29,44,34,35,21,29,19,96,76,10,41,40,63,59,74,68,40,56,55,50,45,50,44,36,53,29,12,22,79,33,49,72,67,56,43,43,47,53,52,49,50,44,43,45,72,62,46,48,42,45,15,32,38,32,40,38,38,31,36,47,42,63,42,32,66,33,89,82,47,51,67,89,51,69,50,78,44,71,44,69,35,62,58,34,61,40,64,69,55,32,49,52,54,49,50,58,66,69,53,128

pLDDT: mean 94.02, std 6.09, range [63.12, 98.75]